Protein AF-A0A8S1BP64-F1 (afdb_monomer_lite)

Secondary structure (DSSP, 8-state):
--------SSSHHHHTTS------PPP-------------------------------PPPPPPPPPHHHHHHHHHHHHHB-TTSSBPTTTTT---SSHHHHHHHHHHHHHHHHT--HHHHHHHHHHHHHHHHHHHHHHHHHHHHHHHHHHHHHHHHHHHHHHHHHTT-HHHHHHHHHHHHHHHHHTT--GGG--

Foldseek 3Di:
DDDDDDDDDPDPVVVVVVPPDPPPDDDPDDPPPPCPDDPDDDDDDDDDDDDDDDDDDDDPDDPPDDDVVNVVVVVVQVVQAAPVRHGQCVNVVAQDPPPVSVLSNQLSCVCRVVVDDSVVSVVVSVVVVCVVCVVVVVQLVVLVVLCVVCVVVLVVLVVQLVVCVVVVNVVSNVVSVVVSVVVCVVSVRDPVSND

Organism: Arctia plantaginis (NCBI:txid874455)

pLDDT: mean 74.28, std 17.63, range [37.12, 95.0]

Radius of gyration: 37.65 Å; chains: 1; bou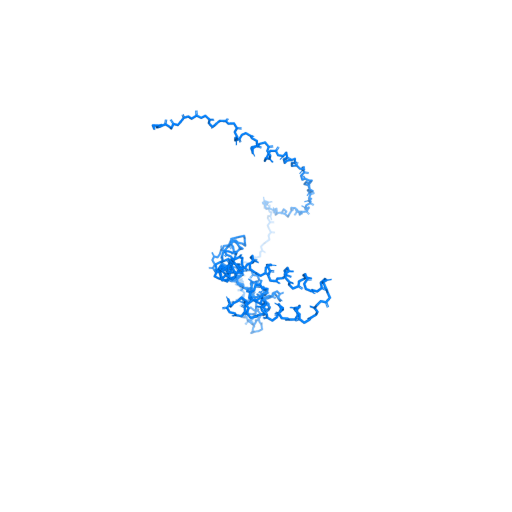nding box: 106×47×101 Å

InterPro domains:
  IPR001708 Membrane insertase YidC/ALB3/OXA1/COX18 [PTHR12428] (76-194)
  IPR028055 Membrane insertase YidC/Oxa/ALB, C-terminal [PF02096] (117-193)

Sequence (195 aa):
MFKLLNRHGRRSAVMNLFTERFEVSKAKVYYVYSSAGSIRFQSTGISDTGKTNILSESIPEPPPVPDPSTLVDLTETVQSLAANGEPTFASLGLGGWSPVGLVQNCLEYLHVSLDIPWWGAILIGTVVVRVVMFPLVIMSQKNTARMNNNLPEIQLLQLKMTQARQTGNQLEAARYAQEMMAFMKEKGLNPLKNV

Structure (mmCIF, N/CA/C/O backbone):
data_AF-A0A8S1BP64-F1
#
_entry.id   AF-A0A8S1BP64-F1
#
loop_
_atom_site.group_PDB
_atom_site.id
_atom_site.type_symbol
_atom_site.label_atom_id
_atom_site.label_alt_id
_atom_site.label_comp_id
_atom_site.label_asym_id
_atom_site.label_entity_id
_atom_site.label_seq_id
_atom_site.pdbx_PDB_ins_code
_atom_site.Cartn_x
_atom_site.Cartn_y
_atom_site.Cartn_z
_atom_site.occupancy
_atom_site.B_iso_or_equiv
_atom_site.auth_seq_id
_atom_site.auth_comp_id
_atom_site.auth_asym_id
_atom_site.auth_atom_id
_atom_site.pdbx_PDB_model_num
ATOM 1 N N . MET A 1 1 ? -55.128 -7.550 -9.130 1.00 41.19 1 MET A N 1
ATOM 2 C CA . MET A 1 1 ? -55.130 -7.250 -10.576 1.00 41.19 1 MET A CA 1
ATOM 3 C C . MET A 1 1 ? -54.232 -6.033 -10.787 1.00 41.19 1 MET A C 1
ATOM 5 O O . MET A 1 1 ? -54.428 -5.050 -10.094 1.00 41.19 1 MET A O 1
ATOM 9 N N . PHE A 1 2 ? -53.180 -6.206 -11.594 1.00 39.75 2 PHE A N 1
ATOM 10 C CA . PHE A 1 2 ? -52.337 -5.248 -12.337 1.00 39.75 2 PHE A CA 1
ATOM 11 C C . PHE A 1 2 ? -52.452 -3.731 -12.027 1.00 39.75 2 PHE A C 1
ATOM 13 O O . PHE A 1 2 ? -53.542 -3.188 -12.077 1.00 39.75 2 PHE A O 1
ATOM 20 N N . LYS A 1 3 ? -51.399 -3.004 -11.605 1.00 47.28 3 LYS A N 1
ATOM 21 C CA . LYS A 1 3 ? -50.142 -2.584 -12.292 1.00 47.28 3 LYS A CA 1
ATOM 22 C C . LYS A 1 3 ? -50.349 -1.393 -13.261 1.00 47.28 3 LYS A C 1
ATOM 24 O O . LYS A 1 3 ? -51.189 -1.486 -14.142 1.00 47.28 3 LYS A O 1
ATOM 29 N N . LEU A 1 4 ? -49.428 -0.410 -13.166 1.00 45.41 4 LEU A N 1
ATOM 30 C CA . LEU A 1 4 ? -49.112 0.702 -14.105 1.00 45.41 4 LEU A CA 1
ATOM 31 C C . LEU A 1 4 ? -50.006 1.958 -13.949 1.00 45.41 4 LEU A C 1
ATOM 33 O O . LEU A 1 4 ? -51.193 1.825 -13.722 1.00 45.41 4 LEU A O 1
ATOM 37 N N . LEU A 1 5 ? -49.571 3.217 -14.067 1.00 49.72 5 LEU A N 1
ATOM 38 C CA . LEU A 1 5 ? -48.285 3.901 -14.256 1.00 49.72 5 LEU A CA 1
ATOM 39 C C . LEU A 1 5 ? -48.605 5.397 -14.032 1.00 49.72 5 LEU A C 1
ATOM 41 O O . LEU A 1 5 ? -49.538 5.869 -14.665 1.00 49.72 5 LEU A O 1
ATOM 45 N N . ASN A 1 6 ? -47.842 6.170 -13.253 1.00 43.38 6 ASN A N 1
ATOM 46 C CA . ASN A 1 6 ? -47.460 7.517 -13.712 1.00 43.38 6 ASN A CA 1
ATOM 47 C C . ASN A 1 6 ? -46.295 8.072 -12.886 1.00 43.38 6 ASN A C 1
ATOM 49 O O . ASN A 1 6 ? -46.453 8.809 -11.915 1.00 43.38 6 ASN A O 1
ATOM 53 N N . ARG A 1 7 ? -45.084 7.662 -13.258 1.00 53.56 7 ARG A N 1
ATOM 54 C CA . ARG A 1 7 ? -43.838 8.137 -12.661 1.00 53.56 7 ARG A CA 1
ATOM 55 C C . ARG A 1 7 ? -43.099 8.946 -13.724 1.00 53.56 7 ARG A C 1
ATOM 57 O O . ARG A 1 7 ? -42.258 8.395 -14.420 1.00 53.56 7 ARG A O 1
ATOM 64 N N . HIS A 1 8 ? -43.428 10.234 -13.849 1.00 52.75 8 HIS A N 1
ATOM 65 C CA . HIS A 1 8 ? -42.778 11.152 -14.801 1.00 52.75 8 HIS A CA 1
ATOM 66 C C . HIS A 1 8 ? -42.313 12.494 -14.204 1.00 52.75 8 HIS A C 1
ATOM 68 O O . HIS A 1 8 ? -42.032 13.432 -14.934 1.00 52.75 8 HIS A O 1
ATOM 74 N N . GLY A 1 9 ? -42.160 12.599 -12.880 1.00 55.00 9 GLY A N 1
ATOM 75 C CA . GLY A 1 9 ? -41.894 13.892 -12.227 1.00 55.00 9 GLY A CA 1
ATOM 76 C C . GLY A 1 9 ? -40.542 14.072 -11.533 1.00 55.00 9 GLY A C 1
ATOM 77 O O . GLY A 1 9 ? -40.442 14.956 -10.694 1.00 55.00 9 GLY A O 1
ATOM 78 N N . ARG A 1 10 ? -39.520 13.228 -11.755 1.00 52.16 10 ARG A N 1
ATOM 79 C CA . ARG A 1 10 ? -38.320 13.257 -10.878 1.00 52.16 10 ARG A CA 1
ATOM 80 C C . ARG A 1 10 ? -36.977 12.917 -11.527 1.00 52.16 10 ARG A C 1
ATOM 82 O O . ARG A 1 10 ? -36.110 12.347 -10.874 1.00 52.16 10 ARG A O 1
ATOM 89 N N . ARG A 1 11 ? -36.791 13.254 -12.807 1.00 49.59 11 ARG A N 1
ATOM 90 C CA . ARG A 1 11 ? -35.467 13.174 -13.465 1.00 49.59 11 ARG A CA 1
ATOM 91 C C . ARG A 1 11 ? -34.876 14.529 -13.871 1.00 49.59 11 ARG A C 1
ATOM 93 O O . ARG A 1 11 ? -33.667 14.616 -14.020 1.00 49.59 11 ARG A O 1
ATOM 100 N N . SER A 1 12 ? -35.676 15.595 -13.944 1.00 50.56 12 SER A N 1
ATOM 101 C CA . SER A 1 12 ? -35.183 16.901 -14.414 1.00 50.56 12 SER A CA 1
ATOM 102 C C . SER A 1 12 ? -34.357 17.682 -13.382 1.00 50.56 12 SER A C 1
ATOM 104 O O . SER A 1 12 ? -33.540 18.508 -13.767 1.00 50.56 12 SER A O 1
ATOM 106 N N . ALA A 1 13 ? -34.526 17.425 -12.080 1.00 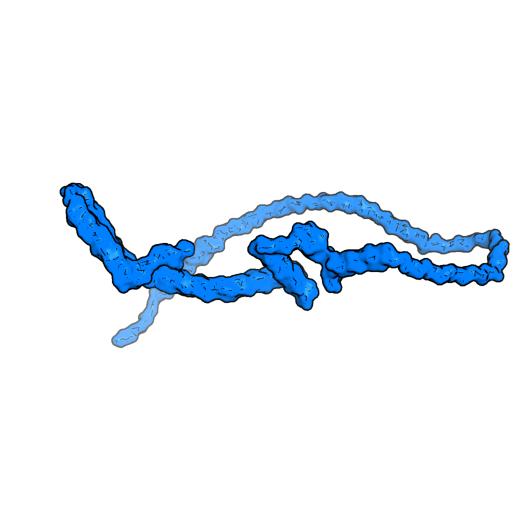52.56 13 ALA A N 1
ATOM 107 C CA . ALA A 1 13 ? -33.820 18.180 -11.038 1.00 52.56 13 ALA A CA 1
ATOM 108 C C . ALA A 1 13 ? -32.331 17.808 -10.913 1.00 52.56 13 ALA A C 1
ATOM 110 O O . ALA A 1 13 ? -31.536 18.609 -10.439 1.00 52.56 13 ALA A O 1
ATOM 111 N N . VAL A 1 14 ? -31.941 16.609 -11.361 1.00 51.00 14 VAL A N 1
ATOM 112 C CA . VAL A 1 14 ? -30.553 16.126 -11.249 1.00 51.00 14 VAL A CA 1
ATOM 113 C C . VAL A 1 14 ? -29.681 16.575 -12.425 1.00 51.00 14 VAL A C 1
ATOM 115 O O . VAL A 1 14 ? -28.477 16.712 -12.256 1.00 51.00 14 VAL A O 1
ATOM 118 N N . MET A 1 15 ? -30.270 16.876 -13.593 1.00 50.31 15 MET A N 1
ATOM 119 C CA . MET A 1 15 ? -29.516 17.431 -14.731 1.00 50.31 15 MET A CA 1
ATOM 120 C C . MET A 1 15 ? -29.196 18.925 -14.559 1.00 50.31 15 MET A C 1
ATOM 122 O O . MET A 1 15 ? -28.165 19.385 -15.041 1.00 50.31 15 MET A O 1
ATOM 126 N N . ASN A 1 16 ? -30.016 19.669 -13.809 1.00 48.41 16 ASN A N 1
ATOM 127 C CA . ASN A 1 16 ? -29.778 21.097 -13.565 1.00 48.41 16 ASN A CA 1
ATOM 128 C C . ASN A 1 16 ? -28.749 21.377 -12.459 1.00 48.41 16 ASN A C 1
ATOM 130 O O . ASN A 1 16 ? -28.255 22.493 -12.375 1.00 48.41 16 ASN A O 1
ATOM 134 N N . LEU A 1 17 ? -28.386 20.378 -11.647 1.00 51.53 17 LEU A N 1
ATOM 135 C CA . LEU A 1 17 ? -27.353 20.507 -10.609 1.00 51.53 17 LEU A CA 1
ATOM 136 C C . LEU A 1 17 ? -25.936 20.218 -11.128 1.00 51.53 17 LEU A C 1
ATOM 138 O O . LEU A 1 17 ? -24.965 20.562 -10.468 1.00 51.53 17 LEU A O 1
ATOM 142 N N . PHE A 1 18 ? -25.812 19.607 -12.311 1.00 50.09 18 PHE A N 1
ATOM 143 C CA . PHE A 1 18 ? -24.520 19.315 -12.945 1.00 50.09 18 PHE A CA 1
ATOM 144 C C . PHE A 1 18 ? -24.137 20.332 -14.031 1.00 50.09 18 PHE A C 1
ATOM 146 O O . PHE A 1 18 ? -23.073 20.230 -14.632 1.00 50.09 18 PHE A O 1
ATOM 153 N N . THR A 1 19 ? -24.999 21.321 -14.279 1.00 48.81 19 THR A N 1
ATOM 154 C CA . THR A 1 19 ? -24.752 22.408 -15.236 1.00 48.81 19 THR A CA 1
ATOM 155 C C . THR A 1 19 ? -24.424 23.698 -14.481 1.00 48.81 19 THR A C 1
ATOM 157 O O . THR A 1 19 ? -24.970 24.760 -14.765 1.00 48.81 19 THR A O 1
ATOM 160 N N . GLU A 1 20 ? -23.544 23.617 -13.482 1.00 50.19 20 GLU A N 1
ATOM 161 C CA . GLU A 1 20 ? -22.816 24.808 -13.052 1.00 50.19 20 GLU A CA 1
ATOM 162 C C . GLU A 1 20 ? -21.764 25.110 -14.114 1.00 50.19 20 GLU A C 1
ATOM 164 O O . GLU A 1 20 ? -20.959 24.260 -14.499 1.00 50.19 20 GLU A O 1
ATOM 169 N N . ARG A 1 21 ? -21.853 26.324 -14.656 1.00 53.66 21 ARG A N 1
ATOM 170 C CA . ARG A 1 21 ? -20.988 26.843 -15.706 1.00 53.66 21 ARG A CA 1
ATOM 171 C C . ARG A 1 21 ? -19.522 26.610 -15.360 1.00 53.66 21 ARG A C 1
ATOM 173 O O . ARG A 1 21 ? -18.965 27.273 -14.491 1.00 53.66 21 ARG A O 1
ATOM 180 N N . PHE A 1 22 ? -18.871 25.752 -16.131 1.00 50.41 22 PHE A N 1
ATOM 181 C CA . PHE A 1 22 ? -17.421 25.743 -16.217 1.00 50.41 22 PHE A CA 1
ATOM 182 C C . PHE A 1 22 ? -17.003 26.963 -17.053 1.00 50.41 22 PHE A C 1
ATOM 184 O O . PHE A 1 22 ? -16.831 26.878 -18.269 1.00 50.41 22 PHE A O 1
ATOM 191 N N . GLU A 1 23 ? -16.926 28.140 -16.427 1.00 60.97 23 GLU A N 1
ATOM 192 C CA . GLU A 1 23 ? -16.265 29.289 -17.044 1.00 60.97 23 GLU A CA 1
ATOM 193 C C . GLU A 1 23 ? -14.769 28.979 -17.124 1.00 60.97 23 GLU A C 1
ATOM 195 O O . GLU A 1 23 ? -14.019 29.074 -16.155 1.00 60.97 23 GLU A O 1
ATOM 200 N N . VAL A 1 24 ? -14.341 28.543 -18.309 1.00 59.00 24 VAL A N 1
ATOM 201 C CA . VAL A 1 24 ? -12.931 28.378 -18.651 1.00 59.00 24 VAL A CA 1
ATOM 202 C C . VAL A 1 24 ? -12.289 29.762 -18.612 1.00 59.00 24 VAL A C 1
ATOM 204 O O . VAL A 1 24 ? -12.409 30.548 -19.554 1.00 59.00 24 VAL A O 1
ATOM 207 N N . SER A 1 25 ? -11.607 30.072 -17.510 1.00 58.56 25 SER A N 1
ATOM 208 C CA . SER A 1 25 ? -10.705 31.217 -17.448 1.00 58.56 25 SER A CA 1
ATOM 209 C C . SER A 1 25 ? -9.663 31.055 -18.553 1.00 58.56 25 SER A C 1
ATOM 211 O O . SER A 1 25 ? -8.978 30.031 -18.631 1.00 58.56 25 SER A O 1
ATOM 213 N N . LYS A 1 26 ? -9.588 32.027 -19.469 1.00 59.91 26 LYS A N 1
ATOM 214 C CA . LYS A 1 26 ? -8.652 31.964 -20.592 1.00 59.91 26 LYS A CA 1
ATOM 215 C C . LYS A 1 26 ? -7.229 31.929 -20.045 1.00 59.91 26 LYS A C 1
ATOM 217 O O . LYS A 1 26 ? -6.778 32.886 -19.420 1.00 59.91 26 LYS A O 1
ATOM 222 N N . ALA A 1 27 ? -6.524 30.831 -20.306 1.00 62.25 27 ALA A N 1
ATOM 223 C CA . ALA A 1 27 ? -5.110 30.714 -20.000 1.00 62.25 27 ALA A CA 1
ATOM 224 C C . ALA A 1 27 ? -4.353 31.870 -20.675 1.00 62.25 27 ALA A C 1
ATOM 226 O O . ALA A 1 27 ? -4.423 32.043 -21.894 1.00 62.25 27 ALA A O 1
ATOM 227 N N . LYS A 1 28 ? -3.636 32.680 -19.887 1.00 61.09 28 LYS A N 1
ATOM 228 C CA . LYS A 1 28 ? -2.652 33.617 -20.432 1.00 61.09 28 LYS A CA 1
ATOM 229 C C . LYS A 1 28 ? -1.494 32.792 -20.984 1.00 61.09 28 LYS A C 1
ATOM 231 O O . LYS A 1 28 ? -0.654 32.305 -20.235 1.00 61.09 28 LYS A O 1
ATOM 236 N N . VAL A 1 29 ? -1.488 32.618 -22.300 1.00 60.09 29 VAL A N 1
ATOM 237 C CA . VAL A 1 29 ? -0.362 32.058 -23.046 1.00 60.09 29 VAL A CA 1
ATOM 238 C C . VAL A 1 29 ? 0.738 33.116 -23.058 1.00 60.09 29 VAL A C 1
ATOM 240 O O . VAL A 1 29 ? 0.643 34.117 -23.767 1.00 60.09 29 VAL A O 1
ATOM 243 N N . TYR A 1 30 ? 1.763 32.926 -22.234 1.00 61.38 30 TYR A N 1
ATOM 244 C CA . TYR A 1 30 ? 2.989 33.708 -22.323 1.00 61.38 30 TYR A CA 1
ATOM 245 C C . TYR A 1 30 ? 3.841 33.099 -23.436 1.00 61.38 30 TYR A C 1
ATOM 247 O O . TYR A 1 30 ? 4.405 32.020 -23.276 1.00 61.38 30 TYR A O 1
ATOM 255 N N . TYR A 1 31 ? 3.907 33.774 -24.583 1.00 53.88 31 TYR A N 1
ATOM 256 C CA . TYR A 1 31 ? 4.870 33.438 -25.624 1.00 53.88 31 TYR A CA 1
ATOM 257 C C . TYR A 1 31 ? 6.265 33.811 -25.121 1.00 53.88 31 TYR A C 1
ATOM 259 O O . TYR A 1 31 ? 6.649 34.980 -25.141 1.00 53.88 31 TYR A O 1
ATOM 267 N N . VAL A 1 32 ? 7.026 32.824 -24.654 1.00 54.78 32 VAL A N 1
AT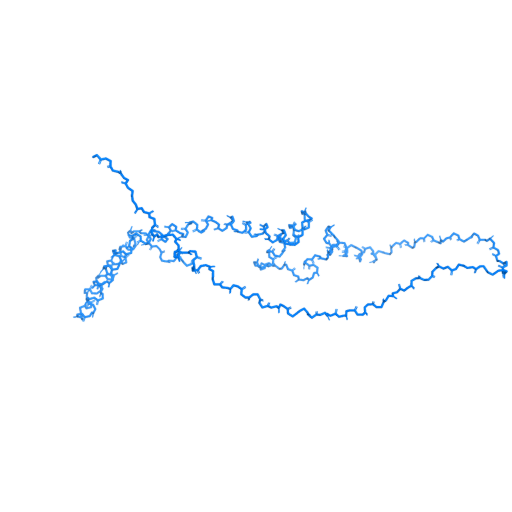OM 268 C CA . VAL A 1 32 ? 8.474 32.974 -24.506 1.00 54.78 32 VAL A CA 1
ATOM 269 C C . VAL A 1 32 ? 9.053 32.906 -25.915 1.00 54.78 32 VAL A C 1
ATOM 271 O O . VAL A 1 32 ? 9.154 31.835 -26.508 1.00 54.78 32 VAL A O 1
ATOM 274 N N . TYR A 1 33 ? 9.378 34.066 -26.481 1.00 49.88 33 TYR A N 1
ATOM 275 C CA . TYR A 1 33 ? 10.195 34.146 -27.687 1.00 49.88 33 TYR A CA 1
ATOM 276 C C . TYR A 1 33 ? 11.597 33.637 -27.335 1.00 49.88 33 TYR A C 1
ATOM 278 O O . TYR A 1 33 ? 12.419 34.371 -26.793 1.00 49.88 33 TYR A O 1
ATOM 286 N N . SER A 1 34 ? 11.866 32.364 -27.619 1.00 49.38 34 SER A N 1
ATOM 287 C CA . SER A 1 34 ? 13.234 31.859 -27.679 1.00 49.38 34 SER A CA 1
ATOM 288 C C . SER A 1 34 ? 13.844 32.361 -28.983 1.00 49.38 34 SER A C 1
ATOM 290 O O . SER A 1 34 ? 13.548 31.843 -30.060 1.00 49.38 34 SER A O 1
ATOM 292 N N . SER A 1 35 ? 14.655 33.417 -28.912 1.00 59.16 35 SER A N 1
ATOM 293 C CA . SER A 1 35 ? 15.487 33.851 -30.033 1.00 59.16 35 SER A CA 1
ATOM 294 C C . SER A 1 35 ? 16.674 32.894 -30.179 1.00 59.16 35 SER A C 1
ATOM 296 O O . SER A 1 35 ? 17.814 33.241 -29.873 1.00 59.16 35 SER A O 1
ATOM 298 N N . ALA A 1 36 ? 16.409 31.668 -30.626 1.00 54.06 36 ALA A N 1
ATOM 299 C CA . ALA A 1 36 ? 17.448 30.815 -31.177 1.00 54.06 36 ALA A CA 1
ATOM 300 C C . ALA A 1 36 ? 17.772 31.357 -32.575 1.00 54.06 36 ALA A C 1
ATOM 302 O O . ALA A 1 36 ? 16.973 31.240 -33.505 1.00 54.06 36 ALA A O 1
ATOM 303 N N . GLY A 1 37 ? 18.909 32.045 -32.695 1.00 53.06 37 GLY A N 1
ATOM 304 C CA . GLY A 1 37 ? 19.391 32.580 -33.963 1.00 53.06 37 GLY A CA 1
ATOM 305 C C . GLY A 1 37 ? 19.475 31.479 -35.018 1.00 53.06 37 GLY A C 1
ATOM 306 O O . GLY A 1 37 ? 20.001 30.398 -34.765 1.00 53.06 37 GLY A O 1
ATOM 307 N N . SER A 1 38 ? 18.945 31.745 -36.210 1.00 51.62 38 SER A N 1
ATOM 308 C CA . SER A 1 38 ? 19.109 30.854 -37.354 1.00 51.62 38 SER A CA 1
ATOM 309 C C . SER A 1 38 ? 20.590 30.776 -37.728 1.00 51.62 38 SER A C 1
ATOM 311 O O . SER A 1 38 ? 21.138 31.733 -38.275 1.00 51.62 38 SER A O 1
ATOM 313 N N . ILE A 1 39 ? 21.234 29.635 -37.480 1.00 58.81 39 ILE A N 1
ATOM 314 C CA . ILE A 1 39 ? 22.502 29.309 -38.135 1.00 58.81 39 ILE A CA 1
ATOM 315 C C . ILE A 1 39 ? 22.178 29.054 -39.609 1.00 58.81 39 ILE A C 1
ATOM 317 O O . ILE A 1 39 ? 21.606 28.029 -39.972 1.00 58.81 39 ILE A O 1
ATOM 321 N N . ARG A 1 40 ? 22.478 30.035 -40.464 1.00 58.72 40 ARG A N 1
ATOM 322 C CA . ARG A 1 40 ? 22.419 29.875 -41.918 1.00 58.72 40 ARG A CA 1
ATOM 323 C C . ARG A 1 40 ? 23.698 29.175 -42.371 1.00 58.72 40 ARG A C 1
ATOM 325 O O . ARG A 1 40 ? 24.774 29.752 -42.272 1.00 58.72 40 ARG A O 1
ATOM 332 N N . PHE A 1 41 ? 23.576 27.964 -42.905 1.00 55.59 41 PHE A N 1
ATOM 333 C CA . PHE A 1 41 ? 24.601 27.394 -43.776 1.00 55.59 41 PHE A CA 1
ATOM 334 C C . PHE A 1 41 ? 24.437 28.015 -45.165 1.00 55.59 41 PHE A C 1
ATOM 336 O O . PHE A 1 41 ? 23.358 27.952 -45.752 1.00 55.59 41 PHE A O 1
ATOM 343 N N . GLN A 1 42 ? 25.489 28.657 -45.670 1.00 50.78 42 GLN A N 1
ATOM 344 C CA . GLN A 1 42 ? 25.508 29.278 -46.990 1.00 50.78 42 GLN A CA 1
ATOM 345 C C . GLN A 1 42 ? 26.324 28.395 -47.938 1.00 50.78 42 GLN A C 1
ATOM 347 O O . GLN A 1 42 ? 27.548 28.356 -47.851 1.00 50.78 42 GLN A O 1
ATOM 352 N N . SER A 1 43 ? 25.647 27.674 -48.833 1.00 58.41 43 SER A N 1
ATOM 353 C CA . SER A 1 43 ? 26.270 26.922 -49.926 1.00 58.41 43 SER A CA 1
ATOM 354 C C . SER A 1 43 ? 25.654 27.311 -51.270 1.00 58.41 43 SER A C 1
ATOM 356 O O . SER A 1 43 ? 24.599 26.836 -51.660 1.00 58.41 43 SER A O 1
ATOM 358 N N . THR A 1 44 ? 26.363 28.190 -51.973 1.00 49.19 44 THR A N 1
ATOM 359 C CA . THR A 1 44 ? 26.384 28.411 -53.433 1.00 49.19 44 THR A CA 1
ATOM 360 C C . THR A 1 44 ? 27.601 29.324 -53.625 1.00 49.19 44 THR A C 1
ATOM 362 O O . THR A 1 44 ? 27.626 30.398 -53.038 1.00 49.19 44 THR A O 1
ATOM 365 N N . GLY A 1 45 ? 28.702 28.964 -54.278 1.00 47.81 45 GLY A N 1
ATOM 366 C CA . GLY A 1 45 ? 28.838 28.167 -55.486 1.00 47.81 45 GLY A CA 1
ATOM 367 C C . GLY A 1 45 ? 29.090 29.120 -56.652 1.00 47.81 45 GLY A C 1
ATOM 368 O O . GLY A 1 45 ? 28.133 29.470 -57.328 1.00 47.81 45 GLY A O 1
ATOM 369 N N . ILE A 1 46 ? 30.341 29.563 -56.851 1.00 37.12 46 ILE A N 1
ATOM 370 C CA . ILE A 1 46 ? 30.911 29.860 -58.175 1.00 37.12 46 ILE A CA 1
ATOM 371 C C . ILE A 1 46 ? 32.429 30.079 -58.104 1.00 37.12 46 ILE A C 1
ATOM 373 O O . ILE A 1 46 ? 32.974 30.563 -57.116 1.00 37.12 46 ILE A O 1
ATOM 377 N N . SER A 1 47 ? 33.060 29.614 -59.172 1.00 48.44 47 SER A N 1
ATOM 378 C CA . SER A 1 47 ? 34.468 29.357 -59.445 1.00 48.44 47 SER A CA 1
ATOM 379 C C . SER A 1 47 ? 35.358 30.601 -59.457 1.00 48.44 47 SER A C 1
ATOM 381 O O . SER A 1 47 ? 34.976 31.599 -60.058 1.00 48.44 47 SER A O 1
ATOM 383 N N . ASP A 1 48 ? 36.596 30.482 -58.958 1.00 40.97 48 ASP A N 1
ATOM 384 C CA . ASP A 1 48 ? 37.712 31.230 -59.543 1.00 40.97 48 ASP A CA 1
ATOM 385 C C . ASP A 1 48 ? 39.054 30.469 -59.466 1.00 40.97 48 ASP A C 1
ATOM 387 O O . ASP A 1 48 ? 39.593 30.139 -58.412 1.00 40.97 48 ASP A O 1
ATOM 391 N N . THR A 1 49 ? 39.493 30.111 -60.665 1.00 40.09 49 THR A N 1
ATOM 392 C CA . THR A 1 49 ? 40.834 29.944 -61.226 1.00 40.09 49 THR A CA 1
ATOM 393 C C . THR A 1 49 ? 42.073 30.000 -60.309 1.00 40.09 49 THR A C 1
ATOM 395 O O . THR A 1 49 ? 42.441 31.034 -59.765 1.00 40.09 49 THR A O 1
ATOM 398 N N . GLY A 1 50 ? 42.850 28.907 -60.337 1.00 43.28 50 GLY A N 1
ATOM 399 C CA . GLY A 1 50 ? 44.316 28.969 -60.378 1.00 43.28 50 GLY A CA 1
ATOM 400 C C . GLY A 1 50 ? 45.075 28.873 -59.051 1.00 43.28 50 GLY A C 1
ATOM 401 O O . GLY A 1 50 ? 45.427 29.886 -58.457 1.00 43.28 50 GLY A O 1
ATOM 402 N N . LYS A 1 51 ? 45.476 27.648 -58.680 1.0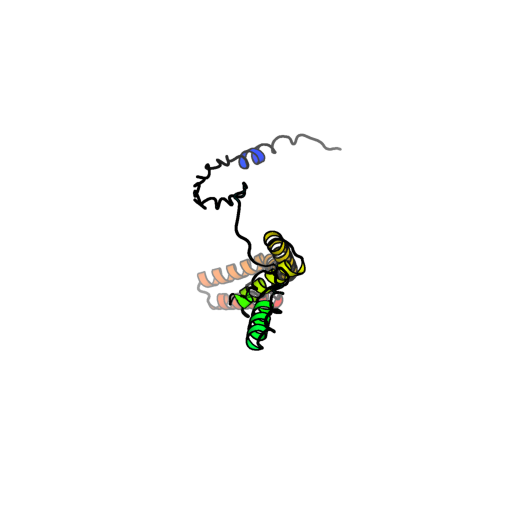0 38.34 51 LYS A N 1
ATOM 403 C CA . LYS A 1 51 ? 46.804 27.338 -58.112 1.00 38.34 51 LYS A CA 1
ATOM 404 C C . LYS A 1 51 ? 47.030 25.827 -58.105 1.00 38.34 51 LYS A C 1
ATOM 406 O O . LYS A 1 51 ? 46.360 25.073 -57.410 1.00 38.34 51 LYS A O 1
ATOM 411 N N . THR A 1 52 ? 47.988 25.407 -58.918 1.00 45.69 52 THR A N 1
ATOM 412 C CA . THR A 1 52 ? 48.584 24.074 -58.949 1.00 45.69 52 THR A CA 1
ATOM 413 C C . THR A 1 52 ? 49.177 23.725 -57.584 1.00 45.69 52 THR A C 1
ATOM 415 O O . THR A 1 52 ? 50.137 24.365 -57.161 1.00 45.69 52 THR A O 1
ATOM 418 N N . ASN A 1 53 ? 48.657 22.693 -56.925 1.00 42.53 53 ASN A N 1
ATOM 419 C CA . ASN A 1 53 ? 49.398 21.955 -55.908 1.00 42.53 53 ASN A CA 1
ATOM 420 C C . ASN A 1 53 ? 49.115 20.461 -56.077 1.00 42.53 53 ASN A C 1
ATOM 422 O O . ASN A 1 53 ? 48.030 19.975 -55.784 1.00 42.53 53 ASN A O 1
ATOM 426 N N . ILE A 1 54 ? 50.106 19.817 -56.689 1.00 46.41 54 ILE A N 1
ATOM 427 C CA . ILE A 1 54 ? 50.568 18.437 -56.534 1.00 46.41 54 ILE A CA 1
ATOM 428 C C . ILE A 1 54 ? 49.551 17.463 -55.920 1.00 46.41 54 ILE A C 1
ATOM 430 O O . ILE A 1 54 ? 49.288 17.453 -54.721 1.00 46.41 54 ILE A O 1
ATOM 434 N N . LEU A 1 55 ? 49.060 16.576 -56.787 1.00 51.78 55 LEU A N 1
ATOM 435 C CA . LEU A 1 55 ? 48.471 15.292 -56.432 1.00 51.78 55 LEU A CA 1
ATOM 436 C C . LEU A 1 55 ? 49.561 14.414 -55.805 1.00 51.78 55 LEU A C 1
ATOM 438 O O . LEU A 1 55 ? 50.302 13.726 -56.503 1.00 51.78 55 LEU A O 1
ATOM 442 N N . SER A 1 56 ? 49.668 14.463 -54.485 1.00 46.47 56 SER A N 1
ATOM 443 C CA . SER A 1 56 ? 50.387 13.475 -53.688 1.00 46.47 56 SER A CA 1
ATOM 444 C C . SER A 1 56 ? 49.484 13.066 -52.534 1.00 46.47 56 SER A C 1
ATOM 446 O O . SER A 1 56 ? 49.420 13.744 -51.513 1.00 46.47 56 SER A O 1
ATOM 448 N N . GLU A 1 57 ? 48.716 12.006 -52.788 1.00 58.09 57 GLU A N 1
ATOM 449 C CA . GLU A 1 57 ? 48.531 10.854 -51.903 1.00 58.09 57 GLU A CA 1
ATOM 450 C C . GLU A 1 57 ? 48.939 11.112 -50.439 1.00 58.09 57 GLU A C 1
ATOM 452 O O . GLU A 1 57 ? 50.056 10.814 -50.021 1.00 58.09 57 GLU A O 1
ATOM 457 N N . SER A 1 58 ? 48.033 11.680 -49.648 1.00 52.69 58 SER A N 1
ATOM 458 C CA . SER A 1 58 ? 48.119 11.636 -48.190 1.00 52.69 58 SER A CA 1
ATOM 459 C C . SER A 1 58 ? 46.877 10.905 -47.712 1.00 52.69 58 SER A C 1
ATOM 461 O O . SER A 1 58 ? 45.809 11.483 -47.522 1.00 52.69 58 SER A O 1
ATOM 463 N N . ILE A 1 59 ? 47.012 9.583 -47.629 1.00 55.62 59 ILE A N 1
ATOM 464 C CA . ILE A 1 59 ? 46.084 8.724 -46.901 1.00 55.62 59 ILE A CA 1
ATOM 465 C C . ILE A 1 59 ? 46.017 9.292 -45.473 1.00 55.62 59 ILE A C 1
ATOM 467 O O . ILE A 1 59 ? 47.079 9.455 -44.865 1.00 55.62 59 ILE A O 1
ATOM 471 N N . PRO A 1 60 ? 44.829 9.629 -44.934 1.00 68.69 60 PRO A N 1
ATOM 472 C CA . PRO A 1 60 ? 44.708 10.009 -43.533 1.00 68.69 60 PRO A CA 1
ATOM 473 C C . PRO A 1 60 ? 45.290 8.888 -42.671 1.00 68.69 60 PRO A C 1
ATOM 475 O O . PRO A 1 60 ? 44.949 7.721 -42.878 1.00 68.69 60 PRO A O 1
ATOM 478 N N . GLU A 1 61 ? 46.190 9.224 -41.746 1.00 68.44 61 GLU A N 1
ATOM 479 C CA . GLU A 1 61 ? 46.740 8.247 -40.807 1.00 68.44 61 GLU A CA 1
ATOM 480 C C . GLU A 1 61 ? 45.593 7.486 -40.117 1.00 68.44 61 GLU A C 1
ATOM 482 O O . GLU A 1 61 ? 44.554 8.087 -39.811 1.00 68.44 61 GLU A O 1
ATOM 487 N N . PRO A 1 62 ? 45.736 6.161 -39.918 1.00 70.31 62 PRO A N 1
ATOM 488 C CA . PRO A 1 62 ? 44.706 5.363 -39.272 1.00 70.31 62 PRO A CA 1
ATOM 489 C C . PRO A 1 62 ? 44.359 5.988 -37.914 1.00 70.31 62 PRO A C 1
ATOM 491 O O . PRO A 1 62 ? 45.268 6.454 -37.220 1.00 70.31 62 PRO A O 1
ATOM 494 N N . PRO A 1 63 ? 43.066 6.024 -37.534 1.00 71.12 63 PRO A N 1
ATOM 495 C CA . PRO A 1 63 ? 42.646 6.634 -36.281 1.00 71.12 63 PRO A CA 1
ATOM 496 C C . PRO A 1 63 ? 43.483 6.059 -35.128 1.00 71.12 63 PRO A C 1
ATOM 498 O O . PRO A 1 63 ? 43.695 4.840 -35.103 1.00 71.12 63 PRO A O 1
ATOM 501 N N . PRO A 1 64 ? 43.973 6.902 -34.198 1.00 73.00 64 PRO A N 1
ATOM 502 C CA . PRO A 1 64 ? 44.725 6.443 -33.041 1.00 73.00 64 PRO A CA 1
ATOM 503 C C . PRO A 1 64 ? 43.985 5.299 -32.350 1.00 73.00 64 PRO A C 1
ATOM 505 O O . PRO A 1 64 ? 42.786 5.395 -32.080 1.00 73.00 64 PRO A O 1
ATOM 508 N N . VAL A 1 65 ? 44.697 4.197 -32.105 1.00 67.88 65 VAL A N 1
ATOM 509 C CA . VAL A 1 65 ? 44.183 3.081 -31.306 1.00 67.88 65 VAL A CA 1
ATOM 510 C C . VAL A 1 65 ? 43.741 3.651 -29.953 1.00 67.88 65 VAL A C 1
ATOM 512 O O . VAL A 1 65 ? 44.523 4.397 -29.365 1.00 67.88 65 VAL A O 1
ATOM 515 N N . PRO A 1 66 ? 42.523 3.359 -29.462 1.00 62.12 66 PRO A N 1
ATOM 516 C CA . PRO A 1 66 ? 42.034 3.954 -28.224 1.00 62.12 66 PRO A CA 1
ATOM 517 C C . PRO A 1 66 ? 42.977 3.619 -27.065 1.00 62.12 66 PRO A C 1
ATOM 519 O O . PRO A 1 66 ? 43.196 2.443 -26.763 1.00 62.12 66 PRO A O 1
ATOM 522 N N . ASP A 1 67 ? 43.530 4.642 -26.413 1.00 64.69 67 ASP A N 1
ATOM 523 C CA . ASP A 1 67 ? 44.298 4.475 -25.181 1.00 64.69 67 ASP A CA 1
ATOM 524 C C . ASP A 1 67 ? 43.424 3.758 -24.135 1.00 64.69 67 ASP A C 1
ATOM 526 O O . ASP A 1 67 ? 42.216 4.012 -24.072 1.00 64.69 67 ASP A O 1
ATOM 530 N N . PRO A 1 68 ? 43.974 2.888 -23.270 1.00 63.59 68 PRO A N 1
ATOM 531 C CA . PRO A 1 68 ? 43.178 2.130 -22.297 1.00 63.59 68 PRO A CA 1
ATOM 532 C C . PRO A 1 68 ? 42.355 3.029 -21.358 1.00 63.59 68 PRO A C 1
ATOM 534 O O . PRO A 1 68 ? 41.301 2.619 -20.885 1.00 63.59 68 PRO A O 1
ATOM 537 N N . SER A 1 69 ? 42.786 4.272 -21.134 1.00 62.91 69 SER A N 1
ATOM 538 C CA . SER A 1 69 ? 42.041 5.312 -20.414 1.00 62.91 69 SER A CA 1
ATOM 539 C C . SER A 1 69 ? 40.763 5.759 -21.136 1.00 62.91 69 SER A C 1
ATOM 541 O O . SER A 1 69 ? 39.753 5.996 -20.482 1.00 62.91 69 SER A O 1
ATOM 543 N N . THR A 1 70 ? 40.768 5.821 -22.471 1.00 61.88 70 THR A N 1
ATOM 544 C CA . THR A 1 70 ? 39.567 6.137 -23.268 1.00 61.88 70 THR A CA 1
ATOM 545 C C . THR A 1 70 ? 38.572 4.982 -23.291 1.00 61.88 70 THR A C 1
ATOM 547 O O . THR A 1 70 ? 37.369 5.209 -23.328 1.00 61.88 70 THR A O 1
ATOM 550 N N . LEU A 1 71 ? 39.048 3.737 -23.196 1.00 60.84 71 LEU A N 1
ATOM 551 C CA . LEU A 1 71 ? 38.172 2.572 -23.075 1.00 60.84 71 LEU A CA 1
ATOM 552 C C . LEU A 1 71 ? 37.444 2.545 -21.728 1.00 60.84 71 LEU A C 1
ATOM 554 O O . LEU A 1 71 ? 36.271 2.191 -21.698 1.00 60.84 71 LEU A O 1
ATOM 55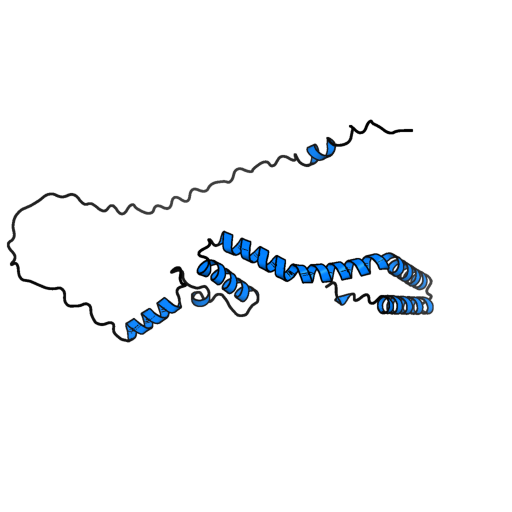8 N N . VAL A 1 72 ? 38.104 2.955 -20.639 1.00 66.75 72 VAL A N 1
ATOM 559 C CA . VAL A 1 72 ? 37.469 3.064 -19.315 1.00 66.75 72 VAL A CA 1
ATOM 560 C C . VAL A 1 72 ? 36.380 4.144 -19.319 1.00 66.75 72 VAL A C 1
ATOM 562 O O . VAL A 1 72 ? 35.253 3.870 -18.912 1.00 66.75 72 VAL A O 1
ATOM 565 N N . ASP A 1 73 ? 36.669 5.320 -19.875 1.00 68.25 73 ASP A N 1
ATOM 566 C CA . ASP A 1 73 ? 35.705 6.426 -20.001 1.00 68.25 73 ASP A CA 1
ATOM 567 C C . ASP A 1 73 ? 34.497 6.050 -20.889 1.00 68.25 73 ASP A C 1
ATOM 569 O O . ASP A 1 73 ? 33.335 6.308 -20.561 1.00 68.25 73 ASP A O 1
ATOM 573 N N . LEU A 1 74 ? 34.741 5.312 -21.976 1.00 67.12 74 LEU A N 1
ATOM 574 C CA . LEU A 1 74 ? 33.681 4.752 -22.818 1.00 67.12 74 LEU A CA 1
ATOM 575 C C . LEU A 1 74 ? 32.858 3.679 -22.091 1.00 67.12 74 LEU A C 1
ATOM 577 O O . LEU A 1 74 ? 31.643 3.616 -22.262 1.00 67.12 74 LEU A O 1
ATOM 581 N N . THR A 1 75 ? 33.476 2.840 -21.258 1.00 67.44 75 THR A N 1
ATOM 582 C CA . THR A 1 75 ? 32.720 1.853 -20.472 1.00 67.44 75 THR A CA 1
ATOM 583 C C . THR A 1 75 ? 31.871 2.499 -19.381 1.00 67.44 75 THR A C 1
ATOM 585 O O . THR A 1 75 ? 30.736 2.073 -19.183 1.00 67.44 75 THR A O 1
ATOM 588 N N . GLU A 1 76 ? 32.359 3.549 -18.717 1.00 68.56 76 GLU A N 1
ATOM 589 C CA . GLU A 1 76 ? 31.584 4.281 -17.706 1.00 68.56 76 GLU A CA 1
ATOM 590 C C . GLU A 1 76 ? 30.404 5.035 -18.331 1.00 68.56 76 GLU A C 1
ATOM 592 O O . GLU A 1 76 ? 29.289 4.993 -17.805 1.00 68.56 76 GLU A O 1
ATOM 597 N N . THR A 1 77 ? 30.605 5.648 -19.499 1.00 64.81 77 THR A N 1
ATOM 598 C CA . THR A 1 77 ? 29.521 6.318 -20.231 1.00 64.81 77 THR A CA 1
ATOM 599 C C . THR A 1 77 ? 28.471 5.323 -20.729 1.00 64.81 77 THR A C 1
ATOM 601 O O . THR A 1 77 ? 27.280 5.561 -20.527 1.00 64.81 77 THR A O 1
ATOM 604 N N . VAL A 1 78 ? 28.866 4.165 -21.268 1.00 64.62 78 VAL A N 1
ATOM 605 C CA . VAL A 1 78 ? 27.921 3.101 -21.664 1.00 64.62 78 VAL A CA 1
ATOM 606 C C . VAL A 1 78 ? 27.153 2.542 -20.461 1.00 64.62 78 VAL A C 1
ATOM 608 O O . VAL A 1 78 ? 25.962 2.274 -20.578 1.00 64.62 78 VAL A O 1
ATOM 611 N N . GLN A 1 79 ? 27.790 2.422 -19.293 1.00 67.69 79 GLN A N 1
ATOM 612 C CA . GLN A 1 79 ? 27.129 1.984 -18.057 1.00 67.69 79 GLN A CA 1
ATOM 613 C C . GLN A 1 79 ? 26.127 3.030 -17.526 1.00 67.69 79 GLN A C 1
ATOM 615 O O . GLN A 1 79 ? 25.162 2.681 -16.847 1.00 67.69 79 GLN A O 1
ATOM 620 N N . SER A 1 80 ? 26.360 4.315 -17.814 1.00 68.25 80 SER A N 1
ATOM 621 C CA . SER A 1 80 ? 25.504 5.422 -17.372 1.00 68.25 80 SER A CA 1
ATOM 622 C C . SER A 1 80 ? 24.253 5.624 -18.235 1.00 68.25 80 SER A C 1
ATOM 624 O O . SER A 1 80 ? 23.283 6.222 -17.761 1.00 68.25 80 SER A O 1
ATOM 626 N N . LEU A 1 81 ? 24.254 5.107 -19.467 1.00 76.56 81 LEU A N 1
ATOM 627 C CA . LEU A 1 81 ? 23.153 5.222 -20.420 1.00 76.56 81 LEU A CA 1
ATOM 628 C C . LEU A 1 81 ? 22.222 4.004 -20.355 1.00 76.56 81 LEU A C 1
ATOM 630 O O . LEU A 1 81 ? 22.651 2.853 -20.292 1.00 76.56 81 LEU A O 1
ATOM 634 N N . ALA A 1 82 ? 20.921 4.267 -20.415 1.00 76.75 82 ALA A N 1
ATOM 635 C CA . ALA A 1 82 ? 19.908 3.248 -20.625 1.00 76.75 82 ALA A CA 1
ATOM 636 C C . ALA A 1 82 ? 19.962 2.726 -22.072 1.00 76.75 82 ALA A C 1
ATOM 638 O O . ALA A 1 82 ? 20.526 3.369 -22.959 1.00 76.75 82 ALA A O 1
ATOM 639 N N . ALA A 1 83 ? 19.302 1.594 -22.346 1.00 76.12 83 ALA A N 1
ATOM 640 C CA . ALA A 1 83 ? 19.222 1.011 -23.695 1.00 76.12 83 ALA A CA 1
ATOM 641 C C . ALA A 1 83 ? 18.664 1.986 -24.756 1.00 76.12 83 ALA A C 1
ATOM 643 O O . ALA A 1 83 ? 18.950 1.844 -25.943 1.00 76.12 83 ALA A O 1
ATOM 644 N N . ASN A 1 84 ? 17.930 3.007 -24.308 1.00 72.94 84 ASN A N 1
ATOM 645 C CA . ASN A 1 84 ? 17.304 4.036 -25.132 1.00 72.94 84 ASN A CA 1
ATOM 646 C C . ASN A 1 84 ? 18.218 5.253 -25.389 1.00 72.94 84 ASN A C 1
ATOM 648 O O . ASN A 1 84 ? 17.815 6.198 -26.064 1.00 72.94 84 ASN A O 1
ATOM 652 N N . GLY A 1 85 ? 19.444 5.255 -24.854 1.00 75.56 85 GLY A N 1
ATOM 653 C CA . GLY A 1 85 ? 20.418 6.341 -25.006 1.00 75.56 85 GLY A CA 1
ATOM 654 C C . GLY A 1 85 ? 20.221 7.528 -24.055 1.00 75.56 85 GLY A C 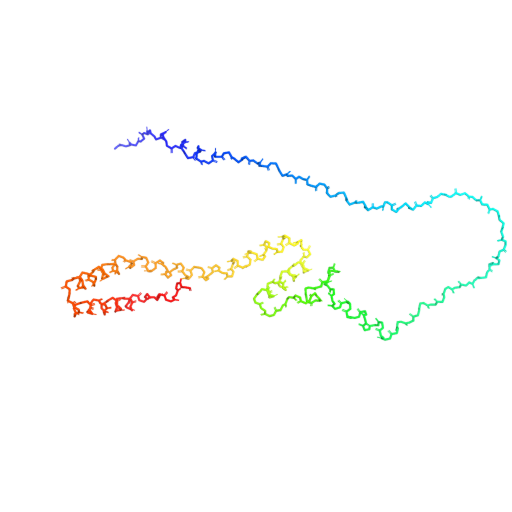1
ATOM 655 O O . GLY A 1 85 ? 20.958 8.508 -24.140 1.00 75.56 85 GLY A O 1
ATOM 656 N N . GLU A 1 86 ? 19.248 7.456 -23.148 1.00 80.44 86 GLU A N 1
ATOM 657 C CA . GLU A 1 86 ? 19.034 8.449 -22.092 1.00 80.44 86 GLU A CA 1
ATOM 658 C C . GLU A 1 86 ? 19.866 8.129 -20.835 1.00 80.44 86 GLU A C 1
ATOM 660 O O . GLU A 1 86 ? 20.143 6.957 -20.567 1.00 80.44 86 GLU A O 1
ATOM 665 N N . PRO A 1 87 ? 20.290 9.140 -20.053 1.00 80.00 87 PRO A N 1
ATOM 666 C CA . PRO A 1 87 ? 21.007 8.907 -18.804 1.00 80.00 87 PRO A CA 1
ATOM 667 C C . PRO A 1 87 ? 20.102 8.209 -17.787 1.00 80.00 87 PRO A C 1
ATOM 669 O O . PRO A 1 87 ? 18.976 8.646 -17.540 1.00 80.00 87 PRO A O 1
ATOM 672 N N . THR A 1 88 ? 20.616 7.149 -17.168 1.00 82.69 88 THR A N 1
ATOM 673 C CA . THR A 1 88 ? 19.861 6.389 -16.166 1.00 82.69 88 THR A CA 1
ATOM 674 C C . THR A 1 88 ? 19.605 7.215 -14.908 1.00 82.69 88 THR A C 1
ATOM 676 O O . THR A 1 88 ? 20.426 8.068 -14.546 1.00 82.69 88 THR A O 1
ATOM 679 N N . PHE A 1 89 ? 18.530 6.946 -14.161 1.00 82.00 89 PHE A N 1
ATOM 680 C CA . PHE A 1 89 ? 18.308 7.642 -12.885 1.00 82.00 89 PHE A CA 1
ATOM 681 C C . PHE A 1 89 ? 19.426 7.363 -11.884 1.00 82.00 89 PHE A C 1
ATOM 683 O O . PHE A 1 89 ? 19.803 8.268 -11.139 1.00 82.00 89 PHE A O 1
ATOM 690 N N . ALA A 1 90 ? 20.027 6.174 -11.943 1.00 79.69 90 ALA A N 1
ATOM 691 C CA . ALA A 1 90 ? 21.198 5.835 -11.144 1.00 79.69 90 ALA A CA 1
ATOM 692 C C . ALA A 1 90 ? 22.404 6.740 -11.464 1.00 79.69 90 ALA A C 1
ATOM 694 O O . ALA A 1 90 ? 23.074 7.207 -10.541 1.00 79.69 90 ALA A O 1
ATOM 695 N N . SER A 1 91 ? 22.647 7.050 -12.747 1.00 78.69 91 SER A N 1
ATOM 696 C CA . SER A 1 91 ? 23.723 7.969 -13.163 1.00 78.69 91 SER A CA 1
ATOM 697 C C . SER A 1 91 ? 23.498 9.407 -12.687 1.00 78.69 91 SER A C 1
ATOM 699 O O . SER A 1 91 ? 24.450 10.125 -12.389 1.00 78.69 91 SER A O 1
ATOM 701 N N . LEU A 1 92 ? 22.233 9.809 -12.540 1.00 79.25 92 LEU A N 1
ATOM 702 C CA . LEU A 1 92 ? 21.830 11.119 -12.026 1.00 79.25 92 LEU A CA 1
ATOM 703 C C . LEU A 1 92 ? 21.816 11.184 -10.487 1.00 79.25 92 LEU A C 1
ATOM 705 O O . LEU A 1 92 ? 21.445 12.212 -9.919 1.00 79.25 92 LEU A O 1
ATOM 709 N N . GLY A 1 93 ? 22.196 10.104 -9.796 1.00 79.69 93 GLY A N 1
ATOM 710 C CA . GLY A 1 93 ? 22.149 10.016 -8.335 1.00 79.69 93 GLY A CA 1
ATOM 711 C C . GLY A 1 93 ? 20.733 9.874 -7.756 1.00 79.69 93 GLY A C 1
ATOM 712 O O . GLY A 1 93 ? 20.534 10.082 -6.557 1.00 79.69 93 GLY A O 1
ATOM 713 N N . LEU A 1 94 ? 19.744 9.534 -8.586 1.00 79.38 94 LEU A N 1
ATOM 714 C CA . LEU A 1 94 ? 18.378 9.179 -8.189 1.00 79.38 94 LEU A CA 1
ATOM 715 C C . LEU A 1 94 ? 18.232 7.645 -8.111 1.00 79.38 94 LEU A C 1
ATOM 717 O O . LEU A 1 94 ? 19.112 6.905 -8.538 1.00 79.38 94 LEU A O 1
ATOM 721 N N . GLY A 1 95 ? 17.138 7.138 -7.526 1.00 77.69 95 GLY A N 1
ATOM 722 C CA . GLY A 1 95 ? 16.910 5.684 -7.480 1.00 77.69 95 GLY A CA 1
ATOM 723 C C . GLY A 1 95 ? 17.535 4.940 -6.290 1.00 77.69 95 GLY A C 1
ATOM 724 O O . GLY A 1 95 ? 18.025 3.821 -6.432 1.00 77.69 95 GLY A O 1
ATOM 725 N N . GLY A 1 96 ? 17.516 5.538 -5.094 1.00 82.94 96 GLY A N 1
ATOM 726 C CA . GLY A 1 96 ? 17.984 4.885 -3.862 1.00 82.94 96 GLY A CA 1
ATOM 727 C C . GLY A 1 96 ? 17.079 3.749 -3.343 1.00 82.94 96 GLY A C 1
ATOM 728 O O . GLY A 1 96 ? 16.006 3.478 -3.871 1.00 82.94 96 GLY A O 1
ATOM 729 N N . TRP A 1 97 ? 17.467 3.125 -2.224 1.00 86.38 97 TRP A N 1
ATOM 730 C CA . TRP A 1 97 ? 16.715 2.034 -1.563 1.00 86.38 97 TRP A CA 1
ATOM 731 C C . TRP A 1 97 ? 15.460 2.482 -0.797 1.00 86.38 97 TRP A C 1
ATOM 733 O O . TRP A 1 97 ? 14.801 1.684 -0.128 1.00 86.38 97 TRP A O 1
ATOM 743 N N . SER A 1 98 ? 15.121 3.767 -0.861 1.00 89.44 98 SER A N 1
ATOM 744 C CA . SER A 1 98 ? 13.876 4.267 -0.295 1.00 89.44 98 SER A CA 1
ATOM 745 C C . SER A 1 98 ? 12.682 3.779 -1.133 1.00 89.44 98 SER A C 1
ATOM 747 O O . SER A 1 98 ? 12.831 3.528 -2.330 1.00 89.44 98 SER A O 1
ATOM 749 N N . PRO A 1 99 ? 11.467 3.682 -0.559 1.00 85.19 99 PRO A N 1
ATOM 750 C CA . PRO A 1 99 ? 10.283 3.257 -1.311 1.00 85.19 99 PRO A CA 1
ATOM 751 C C . PRO A 1 99 ? 10.038 4.090 -2.576 1.00 85.19 99 PRO A C 1
ATOM 753 O O . PRO A 1 99 ? 9.594 3.566 -3.592 1.00 85.19 99 PRO A O 1
ATOM 756 N N . VAL A 1 100 ? 10.371 5.385 -2.527 1.00 87.75 100 VAL A N 1
ATOM 757 C CA . VAL A 1 100 ? 10.291 6.281 -3.685 1.00 87.75 100 VAL A CA 1
ATOM 758 C C . VAL A 1 100 ? 11.355 5.960 -4.739 1.00 87.75 100 VAL A C 1
ATOM 760 O O . VAL A 1 100 ? 11.031 5.945 -5.922 1.00 87.75 100 VAL A O 1
ATOM 763 N N . GLY A 1 101 ? 12.586 5.637 -4.333 1.00 88.25 101 GLY A N 1
ATOM 764 C CA . GLY A 1 101 ? 13.656 5.265 -5.260 1.00 88.25 101 GLY A CA 1
ATOM 765 C C . GLY A 1 101 ? 13.401 3.927 -5.957 1.00 88.25 101 GLY A C 1
ATOM 766 O O . GLY A 1 101 ? 13.648 3.799 -7.152 1.00 88.25 101 GLY A O 1
ATOM 767 N N . LEU A 1 102 ? 12.776 2.968 -5.266 1.00 86.69 102 LEU A N 1
ATOM 768 C CA . LEU A 1 102 ? 12.368 1.700 -5.879 1.00 86.69 102 LEU A CA 1
ATOM 769 C C . LEU A 1 102 ? 11.320 1.904 -6.986 1.00 86.69 102 LEU A C 1
ATOM 771 O O . LEU A 1 102 ? 11.385 1.266 -8.035 1.00 86.69 102 LEU A O 1
ATOM 775 N N . VAL A 1 103 ? 10.364 2.813 -6.771 1.00 88.75 103 VAL A N 1
ATOM 776 C CA . VAL A 1 103 ? 9.361 3.164 -7.789 1.00 88.75 103 VAL A CA 1
ATOM 777 C C . VAL A 1 103 ? 10.001 3.908 -8.962 1.00 88.75 103 VAL A C 1
ATOM 779 O O . VAL A 1 103 ? 9.634 3.631 -10.100 1.00 88.75 103 VAL A O 1
ATOM 782 N N . GLN A 1 104 ? 10.967 4.798 -8.708 1.00 88.94 104 GLN A N 1
ATOM 783 C CA . GLN A 1 104 ? 11.732 5.476 -9.764 1.00 88.94 104 GLN A CA 1
ATOM 784 C C . GLN A 1 104 ? 12.442 4.462 -10.669 1.00 88.94 104 GLN A C 1
ATOM 786 O O . GLN A 1 104 ? 12.205 4.473 -11.875 1.00 88.94 104 GLN A O 1
ATOM 791 N N . ASN A 1 105 ? 13.197 3.527 -10.083 1.00 88.19 105 ASN A N 1
ATOM 792 C CA . ASN A 1 105 ? 13.903 2.482 -10.832 1.00 88.19 105 ASN A CA 1
ATOM 793 C C . ASN A 1 105 ? 12.934 1.556 -11.588 1.00 88.19 105 ASN A C 1
ATOM 795 O O . ASN A 1 105 ? 13.211 1.130 -12.704 1.00 88.19 105 ASN A O 1
ATOM 799 N N . CYS A 1 106 ? 11.769 1.248 -11.007 1.00 87.75 106 CYS A N 1
ATOM 800 C CA . CYS A 1 106 ? 10.744 0.429 -11.660 1.00 87.75 106 CYS A CA 1
ATOM 801 C C . CYS A 1 106 ? 10.099 1.139 -12.864 1.00 87.75 106 CYS A C 1
ATOM 803 O O . CYS A 1 106 ? 9.878 0.517 -13.903 1.00 87.75 106 CYS A O 1
ATOM 805 N N . LEU A 1 107 ? 9.801 2.437 -12.746 1.00 89.56 107 LEU A N 1
ATOM 806 C CA . LEU A 1 107 ? 9.231 3.224 -13.844 1.00 89.56 107 LEU A CA 1
ATOM 807 C C . LEU A 1 107 ? 10.232 3.430 -14.979 1.00 89.56 107 LEU A C 1
ATOM 809 O O . LEU A 1 107 ? 9.843 3.316 -16.137 1.00 89.56 107 LEU A O 1
ATOM 813 N N . GLU A 1 108 ? 11.498 3.681 -14.650 1.00 87.69 108 GLU A N 1
ATOM 814 C CA . GLU A 1 108 ? 12.591 3.721 -15.622 1.00 87.69 108 GLU A CA 1
ATOM 815 C C . GLU A 1 108 ? 12.729 2.378 -16.341 1.00 87.69 108 GLU A C 1
ATOM 817 O O . GLU A 1 108 ? 12.732 2.329 -17.566 1.00 87.69 108 GLU A O 1
ATOM 822 N N . TYR A 1 109 ? 12.722 1.269 -15.597 1.00 87.12 109 TYR A N 1
ATOM 823 C CA . TYR A 1 109 ? 12.773 -0.064 -16.191 1.00 87.12 109 TYR A CA 1
ATOM 824 C C . TYR A 1 109 ? 11.595 -0.331 -17.139 1.00 87.12 109 TYR A C 1
ATOM 826 O O . TYR A 1 109 ? 11.797 -0.880 -18.222 1.00 87.12 109 TYR A O 1
ATOM 834 N N . LEU A 1 110 ? 10.372 0.071 -16.769 1.00 88.50 110 LEU A N 1
ATOM 835 C CA . LEU A 1 110 ? 9.192 -0.044 -17.635 1.00 88.50 110 LEU A CA 1
ATOM 836 C C . LEU A 1 110 ? 9.306 0.830 -18.888 1.00 88.50 110 LEU A C 1
ATOM 838 O O . LEU A 1 110 ? 8.922 0.381 -19.965 1.00 88.50 110 LEU A O 1
ATOM 842 N N . HIS A 1 111 ? 9.813 2.054 -18.745 1.00 88.88 111 HIS A N 1
ATOM 843 C CA . HIS A 1 111 ? 10.020 2.996 -19.843 1.00 88.88 111 HIS A CA 1
ATOM 844 C C . HIS A 1 111 ? 11.044 2.458 -20.852 1.00 88.88 111 HIS A C 1
ATOM 846 O O . HIS A 1 111 ? 10.724 2.341 -22.033 1.00 88.88 111 HIS A O 1
ATOM 852 N N . VAL A 1 112 ? 12.213 2.034 -20.363 1.00 87.88 112 VAL A N 1
ATOM 853 C CA . VAL A 1 112 ? 13.343 1.556 -21.172 1.00 87.88 112 VAL A CA 1
ATOM 854 C C . VAL A 1 112 ? 13.071 0.181 -21.788 1.00 87.88 112 VAL A C 1
ATOM 856 O O . VAL A 1 112 ? 13.397 -0.058 -22.944 1.00 87.88 112 VAL A O 1
ATOM 859 N N . SER A 1 113 ? 12.444 -0.744 -21.053 1.00 85.56 113 SER A N 1
ATOM 860 C CA . SER A 1 113 ? 12.232 -2.116 -21.554 1.00 85.56 113 SER A CA 1
ATOM 861 C C . SER A 1 113 ? 11.105 -2.222 -22.579 1.00 85.56 113 SER A C 1
ATOM 863 O O . SER A 1 113 ? 11.136 -3.102 -23.436 1.00 85.56 113 SER A O 1
ATOM 865 N N . LEU A 1 114 ? 10.071 -1.384 -22.454 1.00 84.75 114 LEU A N 1
ATOM 866 C CA . LEU A 1 114 ? 8.895 -1.418 -23.331 1.00 84.75 114 LEU A CA 1
ATOM 867 C C . LEU A 1 114 ? 8.928 -0.325 -24.406 1.00 84.75 114 LEU A C 1
ATOM 869 O O . LEU A 1 114 ? 8.021 -0.288 -25.235 1.00 84.75 114 LEU A O 1
ATOM 873 N N . ASP A 1 115 ? 9.926 0.563 -24.365 1.00 87.25 115 ASP A N 1
ATOM 874 C CA . ASP A 1 115 ? 10.066 1.739 -25.231 1.00 87.25 115 ASP A CA 1
ATOM 875 C C . ASP A 1 115 ? 8.782 2.598 -25.294 1.00 87.25 115 ASP A C 1
ATOM 877 O O . ASP A 1 115 ? 8.404 3.187 -26.307 1.00 87.25 115 ASP A O 1
ATOM 881 N N . ILE A 1 116 ? 8.044 2.630 -24.178 1.00 88.19 116 ILE A N 1
ATOM 882 C CA . ILE A 1 116 ? 6.778 3.362 -24.047 1.00 88.19 116 ILE A CA 1
ATOM 883 C C . ILE A 1 116 ? 7.050 4.780 -23.572 1.00 88.19 116 ILE A C 1
ATOM 885 O O . ILE A 1 116 ? 7.890 4.950 -22.711 1.00 88.19 116 ILE A O 1
ATOM 889 N N . PRO A 1 117 ? 6.300 5.812 -23.976 1.00 89.88 117 PRO A N 1
ATOM 890 C CA . PRO A 1 117 ? 6.482 7.147 -23.408 1.00 89.88 117 PRO A CA 1
ATOM 891 C C . PRO A 1 117 ? 6.265 7.189 -21.883 1.00 89.88 117 PRO A C 1
ATOM 893 O O . PRO A 1 117 ? 5.476 6.411 -21.338 1.00 89.88 117 PRO A O 1
ATOM 896 N N . TRP A 1 118 ? 6.854 8.179 -21.201 1.00 88.38 118 TRP A N 1
ATOM 897 C CA . TRP A 1 118 ? 6.719 8.368 -19.746 1.00 88.38 118 TRP A CA 1
ATOM 898 C C . TRP A 1 118 ? 5.266 8.390 -19.239 1.00 88.38 118 TRP A C 1
ATOM 900 O O . TRP A 1 118 ? 4.971 7.831 -18.185 1.00 88.38 118 TRP A O 1
ATOM 910 N N . TRP A 1 119 ? 4.320 8.966 -19.994 1.00 92.19 119 TRP A N 1
ATOM 911 C CA . TRP A 1 119 ? 2.897 8.941 -19.618 1.00 92.19 119 TRP A CA 1
ATOM 912 C C . TRP A 1 119 ? 2.332 7.511 -19.569 1.00 92.19 119 TRP A C 1
ATOM 914 O O . TRP A 1 119 ? 1.512 7.197 -18.704 1.00 92.19 119 TRP A O 1
ATOM 924 N N . GLY A 1 120 ? 2.787 6.640 -20.473 1.00 92.00 120 GLY A N 1
ATOM 925 C CA . GLY A 1 120 ? 2.377 5.241 -20.547 1.00 92.00 120 GLY A CA 1
ATOM 926 C C . GLY A 1 120 ? 2.952 4.439 -19.387 1.00 92.00 120 GLY A C 1
ATOM 927 O O . GLY A 1 120 ? 2.216 3.702 -18.727 1.00 92.00 120 GLY A O 1
ATOM 928 N N . ALA A 1 121 ? 4.231 4.661 -19.070 1.00 91.06 121 ALA A N 1
ATOM 929 C CA . ALA A 1 121 ? 4.877 4.063 -17.904 1.00 91.06 121 ALA A CA 1
ATOM 930 C C . ALA A 1 121 ? 4.143 4.431 -16.602 1.00 91.06 121 ALA A C 1
ATOM 932 O O . ALA A 1 121 ? 3.878 3.556 -15.776 1.00 91.06 121 ALA A O 1
ATOM 933 N N . ILE A 1 122 ? 3.714 5.693 -16.451 1.00 91.69 122 ILE A N 1
ATOM 934 C CA . ILE A 1 122 ? 2.923 6.142 -15.294 1.00 91.69 122 ILE A CA 1
ATOM 935 C C . ILE A 1 122 ? 1.581 5.406 -15.223 1.00 91.69 122 ILE A C 1
ATOM 937 O O . ILE A 1 122 ? 1.233 4.891 -14.159 1.00 91.69 122 ILE A O 1
ATOM 941 N N . LEU A 1 123 ? 0.829 5.317 -16.329 1.00 95.00 123 LEU A N 1
ATOM 942 C CA . LEU A 1 123 ? -0.454 4.604 -16.337 1.00 95.00 123 LEU A CA 1
ATOM 943 C C . LEU A 1 123 ? -0.287 3.145 -15.906 1.00 95.00 123 LEU A C 1
ATOM 945 O O . LEU A 1 123 ? -0.999 2.692 -15.006 1.00 95.00 123 LEU A O 1
ATOM 949 N N . ILE A 1 124 ? 0.687 2.435 -16.476 1.00 92.94 124 ILE A N 1
ATOM 950 C CA . ILE A 1 124 ? 0.986 1.045 -16.106 1.00 92.94 124 ILE A CA 1
ATOM 951 C C . ILE A 1 124 ? 1.377 0.959 -14.630 1.00 92.94 124 ILE A C 1
ATOM 953 O O . ILE A 1 124 ? 0.816 0.141 -13.899 1.00 92.94 124 ILE A O 1
ATOM 957 N N . GLY A 1 125 ? 2.257 1.847 -14.163 1.00 92.06 125 GLY A N 1
ATOM 958 C CA . GLY A 1 125 ? 2.662 1.922 -12.762 1.00 92.06 125 GLY A CA 1
ATOM 959 C C . GLY A 1 125 ? 1.467 2.078 -11.819 1.00 92.06 125 GLY A C 1
ATOM 960 O O . GLY A 1 125 ? 1.363 1.352 -10.828 1.00 92.06 125 GLY A O 1
ATOM 961 N N . THR A 1 126 ? 0.503 2.946 -12.149 1.00 93.44 126 THR A N 1
ATOM 962 C CA . THR A 1 126 ? -0.710 3.092 -11.327 1.00 93.44 126 THR A CA 1
ATOM 963 C C . THR A 1 126 ? -1.554 1.821 -11.294 1.00 93.44 126 THR A C 1
ATOM 965 O O . THR A 1 126 ? -2.025 1.444 -10.221 1.00 93.44 126 THR A O 1
ATOM 968 N N . VAL A 1 127 ? -1.724 1.132 -12.426 1.00 94.88 127 VAL A N 1
ATOM 969 C CA . VAL A 1 127 ? -2.495 -0.118 -12.489 1.00 94.88 127 VAL A CA 1
ATOM 970 C C . VAL A 1 127 ? -1.817 -1.203 -11.660 1.00 94.88 127 VAL A C 1
ATOM 972 O O . VAL A 1 127 ? -2.482 -1.844 -10.849 1.00 94.88 127 VAL A O 1
ATOM 975 N N . VAL A 1 128 ? -0.499 -1.363 -11.785 1.00 93.12 128 VAL A N 1
ATOM 976 C CA . VAL A 1 128 ? 0.277 -2.343 -11.010 1.00 93.12 128 VAL A CA 1
ATOM 977 C C . VAL A 1 128 ? 0.131 -2.086 -9.513 1.00 93.12 128 VAL A C 1
ATOM 979 O O . VAL A 1 128 ? -0.241 -2.993 -8.768 1.00 93.12 128 VAL A O 1
ATOM 982 N N . VAL A 1 129 ? 0.333 -0.843 -9.066 1.00 92.44 129 VAL A N 1
ATOM 983 C CA . VAL A 1 129 ? 0.169 -0.483 -7.649 1.00 92.44 129 VAL A CA 1
ATOM 984 C C . VAL A 1 129 ? -1.256 -0.764 -7.179 1.00 92.44 129 VAL A C 1
ATOM 986 O O . VAL A 1 129 ? -1.451 -1.330 -6.104 1.00 92.44 129 VAL A O 1
ATOM 989 N N . ARG A 1 130 ? -2.269 -0.427 -7.986 1.00 93.06 130 ARG A N 1
ATOM 990 C CA . ARG A 1 130 ? -3.670 -0.708 -7.650 1.00 93.06 130 ARG A CA 1
ATOM 991 C C . ARG A 1 130 ? -3.933 -2.201 -7.519 1.00 93.06 130 ARG A C 1
ATOM 993 O O . ARG A 1 130 ? -4.605 -2.577 -6.568 1.00 93.06 130 ARG A O 1
ATOM 1000 N N . VAL A 1 131 ? -3.389 -3.036 -8.401 1.00 95.00 131 VAL A N 1
ATOM 1001 C CA . VAL A 1 131 ? -3.533 -4.499 -8.338 1.00 95.00 131 VAL A CA 1
ATOM 1002 C C . VAL A 1 131 ? -2.845 -5.070 -7.097 1.00 95.00 131 VAL A C 1
ATOM 1004 O O . VAL A 1 131 ? -3.438 -5.895 -6.405 1.00 95.00 131 VAL A O 1
ATOM 1007 N N . VAL A 1 132 ? -1.645 -4.592 -6.760 1.00 93.00 132 VAL A N 1
ATOM 1008 C CA . VAL A 1 132 ? -0.909 -5.026 -5.559 1.00 93.00 132 VAL A CA 1
ATOM 1009 C C . VAL A 1 132 ? -1.619 -4.588 -4.274 1.00 93.00 132 VAL A C 1
ATOM 1011 O O . VAL A 1 132 ? -1.716 -5.363 -3.323 1.00 93.00 132 VAL A O 1
ATOM 1014 N N . MET A 1 133 ? -2.162 -3.368 -4.234 1.00 92.50 133 MET A N 1
ATOM 1015 C CA . MET A 1 133 ? -2.886 -2.858 -3.064 1.00 92.50 133 MET A CA 1
ATOM 1016 C C . MET A 1 133 ? -4.321 -3.385 -2.954 1.00 92.50 133 MET A C 1
ATOM 1018 O O . MET A 1 133 ? -4.880 -3.399 -1.859 1.00 92.50 133 MET A O 1
ATOM 1022 N N . PHE A 1 134 ? -4.934 -3.831 -4.049 1.00 94.56 134 PHE A N 1
ATOM 1023 C CA . PHE A 1 134 ? -6.310 -4.329 -4.079 1.00 94.56 134 PHE A CA 1
ATOM 1024 C C . PHE A 1 134 ? -6.625 -5.403 -3.017 1.00 94.56 134 PHE A C 1
ATOM 1026 O O . PHE A 1 134 ? -7.592 -5.213 -2.272 1.00 94.56 134 PHE A O 1
ATOM 1033 N N . PRO A 1 135 ? -5.839 -6.490 -2.856 1.00 90.62 135 PRO A N 1
ATOM 1034 C CA . PRO A 1 135 ? -6.104 -7.487 -1.816 1.00 90.62 135 PRO A CA 1
ATOM 1035 C C . PRO A 1 135 ? -6.006 -6.906 -0.399 1.00 90.62 135 PRO A C 1
ATOM 1037 O O . PRO A 1 135 ? -6.840 -7.225 0.450 1.00 90.62 135 PRO A O 1
ATOM 1040 N N . LEU A 1 136 ? -5.047 -6.007 -0.150 1.00 90.44 136 LEU A N 1
ATOM 1041 C CA . LEU A 1 136 ? -4.897 -5.322 1.138 1.00 90.44 136 LEU A CA 1
ATOM 1042 C C . LEU A 1 136 ? -6.148 -4.494 1.454 1.00 90.44 136 LEU A C 1
ATOM 1044 O O . LEU A 1 136 ? -6.706 -4.587 2.551 1.00 90.44 136 LEU A O 1
ATOM 1048 N N . VAL A 1 137 ? -6.638 -3.740 0.470 1.00 90.94 137 VAL A N 1
ATOM 1049 C CA . VAL A 1 137 ? -7.848 -2.924 0.607 1.00 90.94 137 VAL A CA 1
ATOM 1050 C C . VAL A 1 137 ? -9.070 -3.796 0.910 1.00 90.94 137 VAL A C 1
ATOM 1052 O O . VAL A 1 137 ? -9.838 -3.458 1.811 1.00 90.94 137 VAL A O 1
ATOM 1055 N N . ILE A 1 138 ? -9.235 -4.947 0.246 1.00 92.38 138 ILE A N 1
ATOM 1056 C CA . ILE A 1 138 ? -10.343 -5.880 0.533 1.00 92.38 138 ILE A CA 1
ATOM 1057 C C . ILE A 1 138 ? -10.282 -6.388 1.978 1.00 92.38 138 ILE A C 1
ATOM 1059 O O . ILE A 1 138 ? -11.309 -6.460 2.661 1.00 92.38 138 ILE A O 1
ATOM 1063 N N . MET A 1 139 ? -9.092 -6.736 2.470 1.00 88.94 139 MET A N 1
ATOM 1064 C CA . MET A 1 139 ? -8.920 -7.211 3.846 1.00 88.94 139 MET A CA 1
ATOM 1065 C C . MET A 1 139 ? -9.303 -6.133 4.871 1.00 88.94 139 MET A C 1
ATOM 1067 O O . MET A 1 139 ? -10.017 -6.436 5.833 1.00 88.94 139 MET A O 1
ATOM 1071 N N . SER A 1 140 ? -8.899 -4.882 4.636 1.00 88.88 140 SER A N 1
ATOM 1072 C CA . SER A 1 140 ? -9.271 -3.731 5.472 1.00 88.88 140 SER A CA 1
ATOM 1073 C C . SER A 1 140 ? -10.784 -3.462 5.443 1.00 88.88 140 SER A C 1
ATOM 1075 O O . SER A 1 140 ? -11.434 -3.335 6.487 1.00 88.88 140 SER A O 1
ATOM 1077 N N . GLN A 1 141 ? -11.393 -3.497 4.255 1.00 90.06 141 GLN A N 1
ATOM 1078 C CA . GLN A 1 141 ? -12.839 -3.320 4.098 1.00 90.06 141 GLN A CA 1
ATOM 1079 C C . GLN A 1 141 ? -13.638 -4.418 4.810 1.00 90.06 141 GLN A C 1
ATOM 1081 O O . GLN A 1 141 ? -14.631 -4.124 5.474 1.00 90.06 141 GLN A O 1
ATOM 1086 N N . LYS A 1 142 ? -13.189 -5.677 4.749 1.00 90.00 142 LYS A N 1
ATOM 1087 C CA . LYS A 1 142 ? -13.820 -6.794 5.468 1.00 90.00 142 LYS A CA 1
ATOM 1088 C C . LYS A 1 142 ? -13.775 -6.602 6.989 1.00 90.00 142 LYS A C 1
ATOM 1090 O O . LYS A 1 142 ? -14.756 -6.910 7.669 1.00 90.00 142 LYS A O 1
ATOM 1095 N N . ASN A 1 143 ? -12.666 -6.095 7.529 1.00 88.44 143 ASN A N 1
ATOM 1096 C CA . ASN A 1 143 ? -12.556 -5.772 8.954 1.00 88.44 143 ASN A CA 1
ATOM 1097 C C . ASN A 1 143 ? -13.515 -4.634 9.346 1.00 88.44 143 ASN A C 1
ATOM 1099 O O . ASN A 1 143 ? -14.257 -4.758 10.322 1.00 88.44 143 ASN A O 1
ATOM 1103 N N . THR A 1 144 ? -13.572 -3.582 8.526 1.00 88.81 144 THR A N 1
ATOM 1104 C CA . THR A 1 144 ? -14.503 -2.458 8.706 1.00 88.81 144 THR A CA 1
ATOM 1105 C C . THR A 1 144 ? -15.962 -2.918 8.663 1.00 88.81 144 THR A C 1
ATOM 1107 O O . THR A 1 144 ? -16.755 -2.533 9.518 1.00 88.81 144 THR A O 1
ATOM 1110 N N . ALA A 1 145 ? -16.324 -3.804 7.732 1.00 90.31 145 ALA A N 1
ATOM 1111 C CA . ALA A 1 145 ? -17.673 -4.359 7.647 1.00 90.31 145 ALA A CA 1
ATOM 1112 C C . ALA A 1 145 ? -18.055 -5.152 8.909 1.00 90.31 145 ALA A C 1
ATOM 1114 O O . ALA A 1 145 ? -19.159 -4.998 9.430 1.00 90.31 145 ALA A O 1
ATOM 1115 N N . ARG A 1 146 ? -17.131 -5.959 9.454 1.00 88.69 146 ARG A N 1
ATOM 1116 C CA . ARG A 1 146 ? -17.359 -6.673 10.720 1.00 88.69 146 ARG A CA 1
ATOM 1117 C C . ARG A 1 146 ? -17.564 -5.702 11.884 1.00 88.69 146 ARG A C 1
ATOM 1119 O O . ARG A 1 146 ? -18.455 -5.938 12.696 1.00 88.69 146 ARG A O 1
ATOM 1126 N N . MET A 1 147 ? -16.777 -4.628 11.960 1.00 88.94 147 MET A N 1
ATOM 1127 C CA . MET A 1 147 ? -16.966 -3.583 12.969 1.00 88.94 147 MET A CA 1
ATOM 1128 C C . MET A 1 147 ? -18.348 -2.940 12.825 1.00 88.94 147 MET A C 1
ATOM 1130 O O . MET A 1 147 ? -19.102 -2.918 13.793 1.00 88.94 147 MET A O 1
ATOM 1134 N N . ASN A 1 148 ? -18.717 -2.523 11.610 1.00 90.19 148 ASN A N 1
ATOM 1135 C CA . ASN A 1 148 ? -19.994 -1.869 11.317 1.00 90.19 148 ASN A CA 1
ATOM 1136 C C . ASN A 1 148 ? -21.211 -2.703 11.730 1.00 90.19 148 ASN A C 1
ATOM 1138 O O . ASN A 1 148 ? -22.169 -2.152 12.265 1.00 90.19 148 ASN A O 1
ATOM 1142 N N . ASN A 1 149 ? -21.154 -4.025 11.568 1.00 91.62 149 ASN A N 1
ATOM 1143 C CA . ASN A 1 149 ? -22.236 -4.914 11.998 1.00 91.62 149 ASN A CA 1
ATOM 1144 C C . ASN A 1 149 ? -22.402 -4.982 13.527 1.00 91.62 149 ASN A C 1
ATOM 1146 O O . ASN A 1 149 ? -23.502 -5.240 14.000 1.00 91.62 149 ASN A O 1
ATOM 1150 N N . ASN A 1 150 ? -21.331 -4.758 14.297 1.00 91.12 150 ASN A N 1
ATOM 1151 C CA . ASN A 1 150 ? -21.350 -4.811 15.765 1.00 91.12 150 ASN A CA 1
ATOM 1152 C C . ASN A 1 150 ? -21.391 -3.412 16.414 1.00 91.12 150 ASN A C 1
ATOM 1154 O O . ASN A 1 150 ? -21.524 -3.309 17.632 1.00 91.12 150 ASN A O 1
ATOM 1158 N N . LEU A 1 151 ? -21.312 -2.332 15.623 1.00 90.75 151 LEU A N 1
ATOM 1159 C CA . LEU A 1 151 ? -21.428 -0.952 16.102 1.00 90.75 151 LEU A CA 1
ATOM 1160 C C . LEU A 1 151 ? -22.645 -0.689 17.003 1.00 90.75 151 LEU A C 1
ATOM 1162 O O . LEU A 1 151 ? -22.437 -0.044 18.030 1.00 90.75 151 LEU A O 1
ATOM 1166 N N . PRO A 1 152 ? -23.878 -1.151 16.703 1.00 92.38 152 PRO A N 1
ATOM 1167 C CA . PRO A 1 152 ? -25.021 -0.840 17.564 1.00 92.38 152 PRO A CA 1
ATOM 1168 C C . PRO A 1 152 ? -24.879 -1.435 18.973 1.00 92.38 152 PRO A C 1
ATOM 1170 O O . PRO A 1 152 ? -25.210 -0.775 19.955 1.00 92.38 152 PRO A O 1
ATOM 1173 N N . GLU A 1 153 ? -24.337 -2.650 19.096 1.00 91.25 153 GLU A N 1
ATOM 1174 C CA . GLU A 1 153 ? -24.109 -3.300 20.394 1.00 91.25 153 GLU A CA 1
ATOM 1175 C C . GLU A 1 153 ? -22.989 -2.603 21.180 1.00 91.25 153 GLU A C 1
ATOM 1177 O O . GLU A 1 153 ? -23.129 -2.359 22.381 1.00 91.25 153 GLU A O 1
ATOM 1182 N N . ILE A 1 154 ? -21.918 -2.191 20.493 1.00 91.44 154 ILE A N 1
ATOM 1183 C CA . ILE A 1 154 ? -20.829 -1.402 21.090 1.00 91.44 154 ILE A CA 1
ATOM 1184 C C . ILE A 1 154 ? -21.360 -0.058 21.602 1.00 91.44 154 ILE A C 1
ATOM 1186 O O . ILE A 1 154 ? -21.059 0.329 22.730 1.00 91.44 154 ILE A O 1
ATOM 1190 N N . GLN A 1 155 ? -22.175 0.638 20.807 1.00 93.44 155 GLN A N 1
ATOM 1191 C CA . GLN A 1 155 ? -22.776 1.917 21.188 1.00 93.44 155 GLN A CA 1
ATOM 1192 C C . GLN A 1 155 ? -23.706 1.773 22.396 1.00 93.44 155 GLN A C 1
ATOM 1194 O O . GLN A 1 155 ? -23.666 2.606 23.298 1.00 93.44 155 GLN A O 1
ATOM 1199 N N . LEU A 1 156 ? -24.498 0.699 22.463 1.00 94.88 156 LEU A N 1
ATOM 1200 C CA . LEU A 1 156 ? -25.353 0.407 23.615 1.00 94.88 156 LEU A CA 1
ATOM 1201 C C . LEU A 1 156 ? -24.513 0.270 24.896 1.00 94.88 156 LEU A C 1
ATOM 1203 O O . LEU A 1 156 ? -24.805 0.906 25.912 1.00 94.88 156 LEU A O 1
ATOM 1207 N N . LEU A 1 157 ? -23.445 -0.527 24.851 1.00 91.38 157 LEU A N 1
ATOM 1208 C CA . LEU A 1 157 ? -22.569 -0.725 26.007 1.00 91.38 157 LEU A CA 1
ATOM 1209 C C . LEU A 1 157 ? -21.835 0.562 26.410 1.00 91.38 157 LEU A C 1
ATOM 1211 O O . LEU A 1 157 ? -21.724 0.867 27.599 1.00 91.38 157 LEU A O 1
ATOM 1215 N N . GLN A 1 158 ? -21.406 1.362 25.431 1.00 92.44 158 GLN A N 1
ATOM 1216 C CA . GLN A 1 158 ? -20.820 2.682 25.668 1.00 92.44 158 GLN A CA 1
ATOM 1217 C C . GLN A 1 158 ? -21.812 3.650 26.327 1.00 92.44 158 GLN A C 1
ATOM 1219 O O . GLN A 1 158 ? -21.426 4.396 27.233 1.00 92.44 158 GLN A O 1
ATOM 1224 N N . LEU A 1 159 ? -23.087 3.627 25.926 1.00 95.00 159 LEU A N 1
ATOM 1225 C CA . LEU A 1 159 ? -24.140 4.431 26.549 1.00 95.00 159 LEU A CA 1
ATOM 1226 C C . LEU A 1 159 ? -24.377 4.012 28.004 1.00 95.00 159 LEU A C 1
ATOM 1228 O O . LEU A 1 159 ? -24.377 4.878 28.875 1.00 95.00 159 LEU A O 1
ATOM 1232 N N . LYS A 1 160 ? -24.489 2.707 28.292 1.00 92.38 160 LYS A N 1
ATOM 1233 C CA . LYS A 1 160 ? -24.637 2.186 29.668 1.00 92.38 160 LYS A CA 1
ATOM 1234 C C . LYS A 1 160 ? -23.463 2.569 30.566 1.00 92.38 160 LYS A C 1
ATOM 1236 O O . LYS A 1 160 ? -23.666 3.048 31.679 1.00 92.38 160 LYS A O 1
ATOM 1241 N N . MET A 1 161 ? -22.238 2.431 30.058 1.00 91.94 161 MET A N 1
ATOM 1242 C CA . MET A 1 161 ? -21.035 2.871 30.764 1.00 91.94 161 MET A CA 1
ATOM 1243 C C . MET A 1 161 ? -21.077 4.380 31.044 1.00 91.94 161 MET A C 1
ATOM 1245 O O . MET A 1 161 ? -20.753 4.814 32.146 1.00 91.94 161 MET A O 1
ATOM 1249 N N . THR A 1 162 ? -21.493 5.189 30.067 1.00 92.75 162 THR A N 1
ATOM 1250 C CA . THR A 1 162 ? -21.577 6.650 30.218 1.00 92.75 162 THR A CA 1
ATOM 1251 C C . THR A 1 162 ? -22.653 7.053 31.227 1.00 92.75 162 THR A C 1
ATOM 1253 O O . THR A 1 162 ? -22.399 7.916 32.064 1.00 92.75 162 THR A O 1
ATOM 1256 N N . GLN A 1 163 ? -23.814 6.395 31.212 1.00 92.88 163 GLN A N 1
ATOM 1257 C CA . GLN A 1 163 ? -24.883 6.608 32.190 1.00 92.88 163 GLN A CA 1
ATOM 1258 C C . GLN A 1 163 ? -24.426 6.261 33.614 1.00 92.88 163 GLN A C 1
ATOM 1260 O O . GLN A 1 163 ? -24.615 7.073 34.514 1.00 92.88 163 GLN A O 1
ATOM 1265 N N . ALA A 1 164 ? -23.744 5.127 33.813 1.00 89.94 164 ALA A N 1
ATOM 1266 C CA . ALA A 1 164 ? -23.202 4.740 35.122 1.00 89.94 164 ALA A CA 1
ATOM 1267 C C . ALA A 1 164 ? -22.148 5.732 35.655 1.00 89.94 164 ALA A C 1
ATOM 1269 O O . ALA A 1 164 ? -22.079 6.002 36.853 1.00 89.94 164 ALA A O 1
ATOM 1270 N N . ARG A 1 165 ? -21.343 6.330 34.762 1.00 90.12 165 ARG A N 1
ATOM 1271 C CA . ARG A 1 165 ? -20.397 7.399 35.133 1.00 90.12 165 ARG A CA 1
ATOM 1272 C C . ARG A 1 165 ? -21.111 8.690 35.527 1.00 90.12 165 ARG A C 1
ATOM 1274 O O . ARG A 1 165 ? -20.666 9.365 36.448 1.00 90.12 165 ARG A O 1
ATOM 1281 N N . GLN A 1 166 ? -22.203 9.036 34.844 1.00 91.44 166 GLN A N 1
ATOM 1282 C CA . GLN A 1 166 ? -22.997 10.231 35.154 1.00 91.44 166 GLN A CA 1
ATOM 1283 C C . GLN A 1 166 ? -23.744 10.107 36.486 1.00 91.44 166 GLN A C 1
ATOM 1285 O O . GLN A 1 166 ? -23.880 11.098 37.197 1.00 91.44 166 GLN A O 1
ATOM 1290 N N . THR A 1 167 ? -24.183 8.902 36.856 1.00 90.50 167 THR A N 1
ATOM 1291 C CA . THR A 1 167 ? -24.832 8.632 38.150 1.00 90.50 167 THR A CA 1
ATOM 1292 C C . THR A 1 167 ? -23.841 8.481 39.311 1.00 90.50 167 THR A C 1
ATOM 1294 O O . THR A 1 167 ? -24.262 8.268 40.445 1.00 90.50 167 THR A O 1
ATOM 1297 N N . GLY A 1 168 ? -22.530 8.600 39.059 1.00 88.94 168 GLY A N 1
ATOM 1298 C CA . GLY A 1 168 ? -21.477 8.486 40.073 1.00 88.94 168 GLY A CA 1
ATOM 1299 C C . GLY A 1 168 ? -21.166 7.049 40.508 1.00 88.94 168 GLY A C 1
ATOM 1300 O O . GLY A 1 168 ? -20.368 6.845 41.425 1.00 88.94 168 GLY A O 1
ATOM 1301 N N . ASN A 1 169 ? -21.752 6.041 39.855 1.00 88.31 169 ASN A N 1
ATOM 1302 C CA . ASN A 1 169 ? -21.515 4.637 40.171 1.00 88.31 169 ASN A CA 1
ATOM 1303 C C . ASN A 1 169 ? -20.286 4.104 39.417 1.00 88.31 169 ASN A C 1
ATOM 1305 O O . ASN A 1 169 ? -20.368 3.467 38.363 1.00 88.31 169 ASN A O 1
ATOM 1309 N N . GLN A 1 170 ? -19.113 4.367 39.992 1.00 88.62 170 GLN A N 1
ATOM 1310 C CA . GLN A 1 170 ? -17.822 3.991 39.410 1.00 88.62 170 GLN A CA 1
ATOM 1311 C C . GLN A 1 170 ? -17.633 2.470 39.286 1.00 88.62 170 GLN A C 1
ATOM 1313 O O . GLN A 1 170 ? -16.939 2.013 38.376 1.00 88.62 170 GLN A O 1
ATOM 1318 N N . LEU A 1 171 ? -18.261 1.681 40.167 1.00 91.38 171 LEU A N 1
ATOM 1319 C CA . LEU A 1 171 ? -18.179 0.220 40.134 1.00 91.38 171 LEU A CA 1
ATOM 1320 C C . LEU A 1 171 ? -18.935 -0.351 38.928 1.00 91.38 171 LEU A C 1
ATOM 1322 O O . LEU A 1 171 ? -18.403 -1.192 38.202 1.00 91.38 171 LEU A O 1
ATOM 1326 N N . GLU A 1 172 ? -20.149 0.138 38.672 1.00 89.81 172 GLU A N 1
ATOM 1327 C CA . GLU A 1 172 ? -20.922 -0.254 37.489 1.00 89.81 172 GLU A CA 1
ATOM 1328 C C . GLU A 1 172 ? -20.260 0.218 36.193 1.00 89.81 172 GLU A C 1
ATOM 1330 O O . GLU A 1 172 ? -20.200 -0.535 35.221 1.00 89.81 172 GLU A O 1
ATOM 1335 N N . ALA A 1 173 ? -19.679 1.421 36.185 1.00 91.81 173 ALA A N 1
ATOM 1336 C CA . ALA A 1 173 ? -18.903 1.901 35.045 1.00 91.81 173 ALA A CA 1
ATOM 1337 C C . ALA A 1 173 ? -17.706 0.983 34.732 1.00 91.81 173 ALA A C 1
ATOM 1339 O O . ALA A 1 173 ? -17.465 0.664 33.565 1.00 91.81 173 ALA A O 1
ATOM 1340 N N . ALA A 1 174 ? -16.984 0.520 35.760 1.00 92.31 174 ALA A N 1
ATOM 1341 C CA . ALA A 1 174 ? -15.886 -0.430 35.597 1.00 92.31 174 ALA A CA 1
ATOM 1342 C C . ALA A 1 174 ? -16.376 -1.788 35.066 1.00 92.31 174 ALA A C 1
ATOM 1344 O O . ALA A 1 174 ? -15.740 -2.365 34.182 1.00 92.31 174 ALA A O 1
ATOM 1345 N N . ARG A 1 175 ? -17.534 -2.268 35.536 1.00 93.00 175 ARG A N 1
ATOM 1346 C CA . ARG A 1 175 ? -18.155 -3.501 35.035 1.00 93.00 175 ARG A CA 1
ATOM 1347 C C . ARG A 1 175 ? -18.507 -3.397 33.548 1.00 93.00 175 ARG A C 1
ATOM 1349 O O . ARG A 1 175 ? -18.091 -4.253 32.773 1.00 93.00 175 ARG A O 1
ATOM 1356 N N . TYR A 1 176 ? -19.198 -2.335 33.130 1.00 93.12 176 TYR A N 1
ATOM 1357 C CA . TYR A 1 176 ? -19.546 -2.132 31.717 1.00 93.12 176 TYR A CA 1
ATOM 1358 C C . TYR A 1 176 ? -18.310 -1.958 30.823 1.00 93.12 176 TYR A C 1
ATOM 1360 O O . TYR A 1 176 ? -18.307 -2.417 29.681 1.00 93.12 176 TYR A O 1
ATOM 1368 N N . ALA A 1 177 ? -17.233 -1.353 31.335 1.00 91.38 177 ALA A N 1
ATOM 1369 C CA . ALA A 1 177 ? -15.962 -1.276 30.616 1.00 91.38 177 ALA A CA 1
ATOM 1370 C C . ALA A 1 177 ? -15.338 -2.667 30.392 1.00 91.38 177 ALA A C 1
ATOM 1372 O O . ALA A 1 177 ? -14.829 -2.947 29.302 1.00 91.38 177 ALA A O 1
ATOM 1373 N N . GLN A 1 178 ? -15.414 -3.558 31.387 1.00 93.19 178 GLN A N 1
ATOM 1374 C CA . GLN A 1 178 ? -14.971 -4.946 31.230 1.00 93.19 178 GLN A CA 1
ATOM 1375 C C . GLN A 1 178 ? -15.857 -5.731 30.261 1.00 93.19 178 GLN A C 1
ATOM 1377 O O . GLN A 1 178 ? -15.327 -6.434 29.402 1.00 93.19 178 GLN A O 1
ATOM 1382 N N . GLU A 1 179 ? -17.180 -5.569 30.338 1.00 92.56 179 GLU A N 1
ATOM 1383 C CA . GLU A 1 179 ? -18.120 -6.187 29.394 1.00 92.56 179 GLU A CA 1
ATOM 1384 C C . GLU A 1 179 ? -17.844 -5.723 27.953 1.00 92.56 179 GLU A C 1
ATOM 1386 O O . GLU A 1 179 ? -17.856 -6.537 27.032 1.00 92.56 179 GLU A O 1
ATOM 1391 N N . MET A 1 180 ? -17.485 -4.450 27.748 1.00 90.94 180 MET A N 1
ATOM 1392 C CA . MET A 1 180 ? -17.124 -3.914 26.428 1.00 90.94 180 MET A CA 1
ATOM 1393 C C . MET A 1 180 ? -15.848 -4.548 25.878 1.00 90.94 180 MET A C 1
ATOM 1395 O O . MET A 1 180 ? -15.801 -4.941 24.710 1.00 90.94 180 MET A O 1
ATOM 1399 N N . MET A 1 181 ? -14.816 -4.678 26.713 1.00 90.12 181 MET A N 1
ATOM 1400 C CA . MET A 1 181 ? -13.565 -5.322 26.312 1.00 90.12 181 MET A CA 1
ATOM 1401 C C . MET A 1 181 ? -13.767 -6.820 26.035 1.00 90.12 181 MET A C 1
ATOM 1403 O O . MET A 1 181 ? -13.226 -7.339 25.055 1.00 90.12 181 MET A O 1
ATOM 1407 N N . ALA A 1 182 ? -14.570 -7.506 26.852 1.00 91.81 182 ALA A N 1
ATOM 1408 C CA . ALA A 1 182 ? -14.927 -8.907 26.645 1.00 91.81 182 ALA A CA 1
ATOM 1409 C C . ALA A 1 182 ? -15.697 -9.100 25.331 1.00 91.81 182 ALA A C 1
ATOM 1411 O O . ALA A 1 182 ? -15.332 -9.966 24.538 1.00 91.81 182 ALA A O 1
ATOM 1412 N N . PHE A 1 183 ? -16.673 -8.234 25.051 1.00 91.00 183 PHE A N 1
ATOM 1413 C CA . PHE A 1 183 ? -17.451 -8.250 23.814 1.00 91.00 183 PHE A CA 1
ATOM 1414 C C . PHE A 1 183 ? -16.573 -8.057 22.568 1.00 91.00 183 PHE A C 1
ATOM 1416 O O . PHE A 1 183 ? -16.668 -8.820 21.604 1.00 91.00 183 PHE A O 1
ATOM 1423 N N . MET A 1 184 ? -15.655 -7.083 22.591 1.00 88.88 184 MET A N 1
ATOM 1424 C CA . MET A 1 184 ? -14.713 -6.866 21.484 1.00 88.88 184 MET A CA 1
ATOM 1425 C C . MET A 1 184 ? -13.792 -8.075 21.265 1.00 88.88 184 MET A C 1
ATOM 1427 O O . MET A 1 184 ? -13.513 -8.431 20.116 1.00 88.88 184 MET A O 1
ATOM 1431 N N . LYS A 1 185 ? -13.351 -8.730 22.348 1.00 88.25 185 LYS A N 1
ATOM 1432 C CA . LYS A 1 185 ? -12.513 -9.936 22.292 1.00 88.25 185 LYS A CA 1
ATOM 1433 C C . LYS A 1 185 ? -13.280 -11.143 21.747 1.00 88.25 185 LYS A C 1
ATOM 1435 O O . LYS A 1 185 ? -12.752 -11.845 20.889 1.00 88.25 185 LYS A O 1
ATOM 1440 N N . GLU A 1 186 ? -14.517 -11.358 22.192 1.00 89.25 186 GLU A N 1
ATOM 1441 C CA . GLU A 1 186 ? -15.383 -12.454 21.739 1.00 89.25 186 GLU A CA 1
ATOM 1442 C C . GLU A 1 186 ? -15.718 -12.331 20.246 1.00 89.25 186 GLU A C 1
ATOM 1444 O O . GLU A 1 186 ? -15.621 -13.300 19.493 1.00 89.25 186 GLU A O 1
ATOM 1449 N N . LYS A 1 187 ? -16.031 -11.114 19.783 1.00 86.19 187 LYS A N 1
ATOM 1450 C CA . LYS A 1 187 ? -16.311 -10.837 18.365 1.00 86.19 187 LYS A CA 1
ATOM 1451 C C . LYS A 1 187 ? -15.044 -10.693 17.506 1.00 86.19 187 LYS A C 1
ATOM 1453 O O . LYS A 1 187 ? -15.145 -10.531 16.285 1.00 86.19 187 LYS A O 1
ATOM 1458 N N . GLY A 1 188 ? -13.854 -10.764 18.111 1.00 82.81 188 GLY A N 1
ATOM 1459 C CA . GLY A 1 188 ? -12.564 -10.665 17.422 1.00 82.81 188 GLY A CA 1
ATOM 1460 C C . GLY A 1 188 ? -12.382 -9.343 16.671 1.00 82.81 188 GLY A C 1
ATOM 1461 O O . GLY A 1 188 ? -11.880 -9.336 15.540 1.00 82.81 188 GLY A O 1
ATOM 1462 N N . LEU A 1 189 ? -12.857 -8.243 17.259 1.00 82.12 189 LEU A N 1
ATOM 1463 C CA . LEU A 1 189 ? -12.764 -6.898 16.701 1.00 82.12 189 LEU A CA 1
ATOM 1464 C C . LEU A 1 189 ? -11.410 -6.297 17.085 1.00 82.12 189 LEU A C 1
ATOM 1466 O O . LEU A 1 189 ? -11.196 -5.913 18.231 1.00 82.12 189 LEU A O 1
ATOM 1470 N N . ASN A 1 190 ? -10.489 -6.206 16.123 1.00 76.75 190 ASN A N 1
ATOM 1471 C CA . ASN A 1 190 ? -9.178 -5.605 16.356 1.00 76.75 190 ASN A CA 1
ATOM 1472 C C . ASN A 1 190 ? -9.180 -4.147 15.871 1.00 76.75 190 ASN A C 1
ATOM 1474 O O . ASN A 1 190 ? -9.170 -3.927 14.656 1.00 76.75 190 ASN A O 1
ATOM 1478 N N . PRO A 1 191 ? -9.126 -3.152 16.776 1.00 69.31 191 PRO A N 1
ATOM 1479 C CA . PRO A 1 191 ? -9.065 -1.741 16.389 1.00 69.31 191 PRO A CA 1
ATOM 1480 C C . PRO A 1 191 ? -7.767 -1.397 15.640 1.00 69.31 191 PRO A C 1
ATOM 1482 O O . PRO A 1 191 ? -7.770 -0.541 14.767 1.00 69.31 191 PRO A O 1
ATOM 1485 N N . LEU A 1 192 ? -6.680 -2.134 15.901 1.00 69.69 192 LEU A N 1
ATOM 1486 C CA . LEU A 1 192 ? -5.380 -1.950 15.243 1.00 69.69 192 LEU A CA 1
ATOM 1487 C C . LEU A 1 192 ? -5.309 -2.514 13.815 1.00 69.69 192 LEU A C 1
ATOM 1489 O O . LEU A 1 192 ? -4.324 -2.293 13.129 1.00 69.69 192 LEU A O 1
ATOM 1493 N N . LYS A 1 193 ? -6.320 -3.267 13.357 1.00 66.31 193 LYS A N 1
ATOM 1494 C CA . LYS A 1 193 ? -6.351 -3.796 11.979 1.00 66.31 193 LYS A CA 1
ATOM 1495 C C . LYS A 1 193 ? -6.912 -2.800 10.958 1.00 66.31 193 LYS A C 1
ATOM 1497 O O . LYS A 1 193 ? -6.958 -3.126 9.777 1.00 66.31 193 LYS A O 1
ATOM 1502 N N . ASN A 1 194 ? -7.390 -1.643 11.416 1.00 63.88 194 ASN A N 1
ATOM 1503 C CA . ASN A 1 194 ? -8.047 -0.631 10.590 1.00 63.88 194 ASN A CA 1
ATOM 1504 C C . ASN A 1 194 ? -7.241 0.670 10.449 1.00 63.88 194 ASN A C 1
ATOM 1506 O O . ASN A 1 194 ? -7.747 1.598 9.819 1.00 63.88 194 ASN A O 1
ATOM 1510 N N . VAL A 1 195 ? -6.054 0.742 11.063 1.00 55.22 195 VAL A N 1
ATOM 1511 C CA . VAL A 1 195 ? -5.101 1.854 10.915 1.00 55.22 195 VAL A CA 1
ATOM 1512 C C . VAL A 1 195 ? -4.079 1.552 9.832 1.00 55.22 195 VAL A C 1
ATOM 1514 O O . VAL A 1 195 ? -3.749 0.356 9.662 1.00 55.22 195 VAL A O 1
#